Protein AF-A0A317JJZ4-F1 (afdb_monomer)

Radius of gyration: 32.54 Å; Cα contacts (8 Å, |Δi|>4): 30; chains: 1; bounding box: 82×81×71 Å

Sequence (190 aa):
MVKSTQKPLDQVVHRNIRALLEVRRREEAALGPQQRIARSIGRVVSRITFVYINCGIVLFWVVYNSGFYFEPFDPYPYHILSLLLAFGAILLTSFVLLAQDHLDKLSEKRADLDVQISLLTEQELTRLIQLTDLIAQRLQVSSDQVDQLEQMKGEIEPETLLHQIEDETLNFEDESTDTKKSDRLPPKAV

Secondary structure (DSSP, 8-state):
---SSHHHHHHHHHHHHHHHHHHHHHHHHHS-HHHHHHHHHHHHHTSHHHHHHHHHHHHHHHHHHTTSSSS-SS-TT-HHHHHHHHHHHHHHHHHHHHHHHHHHHHHHHHHHHHHHHHHHHHHHHHHHHHHHHHHHHHTT--GGGHHHHHHHHHS--HHHHHHHHHHHHHHHHHHHHHHHHHTTSPP---

Structure (mmCIF, N/CA/C/O backbone):
data_AF-A0A317JJZ4-F1
#
_entry.id   AF-A0A317JJZ4-F1
#
loop_
_atom_site.group_PDB
_atom_site.id
_atom_site.type_symbol
_atom_site.label_atom_id
_atom_site.label_alt_id
_atom_site.label_comp_id
_atom_site.label_asym_id
_atom_site.label_entity_id
_atom_site.label_seq_id
_atom_site.pdbx_PDB_ins_code
_atom_site.Cartn_x
_atom_site.Cartn_y
_atom_site.Cartn_z
_atom_site.occupancy
_atom_site.B_iso_or_equiv
_atom_site.auth_seq_id
_atom_site.auth_comp_id
_atom_site.auth_asym_id
_atom_site.auth_atom_id
_atom_site.pdbx_PDB_model_num
ATOM 1 N N . MET A 1 1 ? -50.103 -0.555 -2.645 1.00 44.78 1 MET A N 1
ATOM 2 C CA . MET A 1 1 ? -49.867 0.671 -1.847 1.00 44.78 1 MET A CA 1
ATOM 3 C C . MET A 1 1 ? -48.480 0.619 -1.168 1.00 44.78 1 MET A C 1
ATOM 5 O O . MET A 1 1 ? -48.381 0.804 0.031 1.00 44.78 1 MET A O 1
ATOM 9 N N . VAL A 1 2 ? -47.397 0.356 -1.928 1.00 48.91 2 VAL A N 1
ATOM 10 C CA . VAL A 1 2 ? -46.031 0.078 -1.408 1.00 48.91 2 VAL A CA 1
ATOM 11 C C . VAL A 1 2 ? -44.992 0.892 -2.199 1.00 48.91 2 VAL A C 1
ATOM 13 O O . VAL A 1 2 ? -44.244 0.350 -3.003 1.00 48.91 2 VAL A O 1
ATOM 16 N N . LYS A 1 3 ? -45.004 2.227 -2.084 1.00 52.09 3 LYS A N 1
ATOM 17 C CA . LYS A 1 3 ? -44.036 3.088 -2.808 1.00 52.09 3 LYS A CA 1
ATOM 18 C C . LYS A 1 3 ? -43.449 4.239 -1.977 1.00 52.09 3 LYS A C 1
ATOM 20 O O . LYS A 1 3 ? -42.645 5.006 -2.493 1.00 52.09 3 LYS A O 1
ATOM 25 N N . SER A 1 4 ? -43.816 4.364 -0.700 1.00 50.47 4 SER A N 1
ATOM 26 C CA . SER A 1 4 ? -43.425 5.492 0.163 1.00 50.47 4 SER A CA 1
ATOM 27 C C . SER A 1 4 ? -42.151 5.262 0.994 1.00 50.47 4 SER A C 1
ATOM 29 O O . SER A 1 4 ? -41.527 6.240 1.390 1.00 50.47 4 SER A O 1
ATOM 31 N N . THR A 1 5 ? -41.706 4.017 1.205 1.00 55.31 5 THR A N 1
ATOM 32 C CA . THR A 1 5 ? -40.566 3.700 2.101 1.00 55.31 5 THR A CA 1
ATOM 33 C C . THR A 1 5 ? -39.186 3.722 1.419 1.00 55.31 5 THR A C 1
ATOM 35 O O . THR A 1 5 ? -38.173 3.784 2.104 1.00 55.31 5 THR A O 1
ATOM 38 N N . GLN A 1 6 ? -39.100 3.735 0.081 1.00 54.53 6 GLN A N 1
ATOM 39 C CA . GLN A 1 6 ? -37.802 3.759 -0.627 1.00 54.53 6 GLN A CA 1
ATOM 40 C C . GLN A 1 6 ? -37.162 5.152 -0.737 1.00 54.53 6 GLN A C 1
ATOM 42 O O . GLN A 1 6 ? -35.941 5.268 -0.682 1.00 54.53 6 GLN A O 1
ATOM 47 N N . LYS A 1 7 ? -37.965 6.219 -0.842 1.00 52.88 7 LYS A N 1
ATOM 48 C CA . LYS A 1 7 ? -37.465 7.605 -0.909 1.00 52.88 7 LYS A CA 1
ATOM 49 C C . LYS A 1 7 ? -36.582 8.027 0.280 1.00 52.88 7 LYS A C 1
ATOM 51 O O . LYS A 1 7 ? -35.556 8.652 0.028 1.00 52.88 7 LYS A O 1
ATOM 56 N N . PRO A 1 8 ? -36.927 7.724 1.548 1.00 58.91 8 PRO A N 1
ATOM 57 C CA . PRO A 1 8 ? -36.101 8.153 2.675 1.00 58.91 8 PRO A CA 1
ATOM 58 C C . PRO A 1 8 ? -34.764 7.405 2.757 1.00 58.91 8 PRO A C 1
ATOM 60 O O . PRO A 1 8 ? -33.761 8.022 3.103 1.00 58.91 8 PRO A O 1
ATOM 63 N N . LEU A 1 9 ? -34.713 6.115 2.398 1.00 61.31 9 LEU A N 1
ATOM 64 C CA . LEU A 1 9 ? -33.469 5.338 2.447 1.00 61.31 9 LEU A CA 1
ATOM 65 C C . LEU A 1 9 ? -32.474 5.802 1.376 1.00 61.31 9 LEU A C 1
ATOM 67 O O . LEU A 1 9 ? -31.307 6.020 1.684 1.00 61.31 9 LEU A O 1
ATOM 71 N N . ASP A 1 10 ? -32.951 6.049 0.155 1.00 69.50 10 ASP A N 1
ATOM 72 C CA . ASP A 1 10 ? -32.134 6.586 -0.939 1.00 69.50 10 ASP A CA 1
ATOM 73 C C . ASP A 1 10 ? -31.572 7.979 -0.600 1.00 69.50 10 ASP A C 1
ATOM 75 O O . ASP A 1 10 ? -30.402 8.283 -0.825 1.00 69.50 10 ASP A O 1
ATOM 79 N N . GLN A 1 11 ? -32.374 8.811 0.070 1.00 70.12 11 GLN A N 1
ATOM 80 C CA . GLN A 1 11 ? -31.958 10.141 0.511 1.00 70.12 11 GLN A CA 1
ATOM 81 C C . GLN A 1 11 ? -30.923 10.097 1.651 1.00 70.12 11 GLN A C 1
ATOM 83 O O . GLN A 1 11 ? -29.996 10.912 1.667 1.00 70.12 11 GLN A O 1
ATOM 88 N N . VAL A 1 12 ? -31.039 9.145 2.585 1.00 69.75 12 VAL A N 1
ATOM 89 C CA . VAL A 1 12 ? -30.062 8.937 3.669 1.00 69.75 12 VAL A CA 1
ATOM 9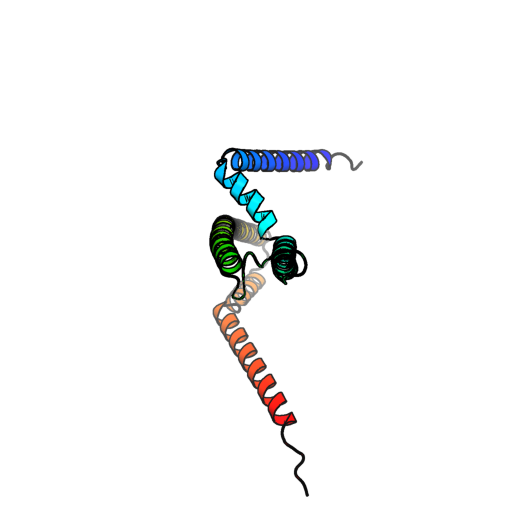0 C C . VAL A 1 12 ? -28.757 8.357 3.125 1.00 69.75 12 VAL A C 1
ATOM 92 O O . VAL A 1 12 ? -27.688 8.868 3.457 1.00 69.75 12 VAL A O 1
ATOM 95 N N . VAL A 1 13 ? -28.830 7.363 2.237 1.00 72.69 13 VAL A N 1
ATOM 96 C CA . VAL A 1 13 ? -27.661 6.779 1.565 1.00 72.69 13 VAL A CA 1
ATOM 97 C C . VAL A 1 13 ? -26.940 7.844 0.737 1.00 72.69 13 VAL A C 1
ATOM 99 O O . VAL A 1 13 ? -25.737 8.035 0.908 1.00 72.69 13 VAL A O 1
ATOM 102 N N . HIS A 1 14 ? -27.655 8.629 -0.073 1.00 73.19 14 HIS A N 1
ATOM 103 C CA . HIS A 1 14 ? -27.045 9.718 -0.836 1.00 73.19 14 HIS A CA 1
ATOM 104 C C . HIS A 1 14 ? -26.431 10.810 0.045 1.00 73.19 14 HIS A C 1
ATOM 106 O O . HIS A 1 14 ? -25.374 11.341 -0.302 1.00 73.19 14 HIS A O 1
ATOM 112 N N . ARG A 1 15 ? -27.048 11.150 1.182 1.00 75.88 15 ARG A N 1
ATOM 113 C CA . ARG A 1 15 ? -26.488 12.119 2.135 1.00 75.88 15 ARG A CA 1
ATOM 114 C C . ARG A 1 15 ? -25.213 11.592 2.793 1.00 75.88 15 ARG A C 1
ATOM 116 O O . ARG A 1 15 ? -24.235 12.330 2.859 1.00 75.88 15 ARG A O 1
ATOM 123 N N . ASN A 1 16 ? -25.201 10.327 3.208 1.00 77.19 16 ASN A N 1
ATOM 124 C CA . ASN A 1 16 ? -24.026 9.685 3.797 1.00 77.19 16 ASN A CA 1
ATOM 125 C C . ASN A 1 16 ? -22.885 9.579 2.781 1.00 77.19 16 ASN A C 1
ATOM 127 O O . ASN A 1 16 ? -21.754 9.932 3.098 1.00 77.19 16 ASN A O 1
ATOM 131 N N . ILE A 1 17 ? -23.182 9.192 1.535 1.00 78.44 17 ILE A N 1
ATOM 132 C CA . ILE A 1 17 ? -22.194 9.151 0.447 1.00 78.44 17 ILE A CA 1
ATOM 133 C C . ILE A 1 17 ? -21.615 10.547 0.184 1.00 78.44 17 ILE A C 1
ATOM 135 O O . ILE A 1 17 ? -20.401 10.684 0.049 1.00 78.44 17 ILE A O 1
ATOM 139 N N . ARG A 1 18 ? -22.446 11.599 0.143 1.00 74.38 18 ARG A N 1
ATOM 140 C CA . ARG A 1 18 ? -21.956 12.978 -0.037 1.00 74.38 18 ARG A CA 1
ATOM 141 C C . ARG A 1 18 ? -21.078 13.436 1.124 1.00 74.38 18 ARG A C 1
ATOM 143 O O . ARG A 1 18 ? -20.013 13.982 0.861 1.00 74.38 18 ARG A O 1
ATOM 150 N N . ALA A 1 19 ? -21.477 13.160 2.365 1.00 72.44 19 ALA A N 1
ATOM 151 C CA . ALA A 1 19 ? -20.673 13.475 3.543 1.00 72.44 19 ALA A CA 1
ATOM 152 C C . ALA A 1 19 ? -19.314 12.751 3.504 1.00 72.44 19 ALA A C 1
ATOM 154 O O . ALA A 1 19 ? -18.277 13.363 3.748 1.00 72.44 19 ALA A O 1
ATOM 155 N N . LEU A 1 20 ? -19.299 11.476 3.100 1.00 70.44 20 LEU A N 1
ATOM 156 C CA . LEU A 1 20 ? -18.073 10.690 2.955 1.00 70.44 20 LEU A CA 1
ATOM 157 C C . LEU A 1 20 ? -17.154 11.244 1.852 1.00 70.44 20 LEU A C 1
ATOM 159 O O . LEU A 1 20 ? -15.935 11.302 2.017 1.00 70.44 20 LEU A O 1
ATOM 163 N N . LEU A 1 21 ? -17.733 11.680 0.729 1.00 72.56 21 LEU A N 1
ATOM 164 C CA . LEU A 1 21 ? -17.001 12.316 -0.370 1.00 72.56 21 LEU A CA 1
ATOM 165 C C . LEU A 1 21 ? -16.434 13.685 0.028 1.00 72.56 21 LEU A C 1
ATOM 167 O O . LEU A 1 21 ? -15.333 14.030 -0.397 1.00 72.56 21 LEU A O 1
ATOM 171 N N . GLU A 1 22 ? -17.146 14.457 0.849 1.00 75.81 22 GLU A N 1
ATOM 172 C CA . GLU A 1 22 ? -16.673 15.741 1.378 1.00 75.81 22 GLU A CA 1
ATOM 173 C C . GLU A 1 22 ? -15.512 15.574 2.357 1.00 75.81 22 GLU A C 1
ATOM 175 O O . GLU A 1 22 ? -14.524 16.303 2.258 1.00 75.81 22 GLU A O 1
ATOM 180 N N . VAL A 1 23 ? -15.586 14.581 3.248 1.00 72.38 23 VAL A N 1
ATOM 181 C CA . VAL A 1 23 ? -14.484 14.231 4.155 1.00 72.38 23 VAL A CA 1
ATOM 182 C C . VAL A 1 23 ? -13.257 13.792 3.356 1.00 72.38 23 VAL A C 1
ATOM 184 O O . VAL A 1 23 ? -12.181 14.358 3.546 1.00 72.38 23 VAL A O 1
ATOM 187 N N . ARG A 1 24 ? -13.417 12.886 2.377 1.00 67.06 24 ARG A N 1
ATOM 188 C CA . ARG A 1 24 ? -12.306 12.472 1.501 1.00 67.06 24 ARG A CA 1
ATOM 189 C C . ARG A 1 24 ? -11.710 13.634 0.716 1.00 67.06 24 ARG A C 1
ATOM 191 O O . ARG A 1 24 ? -10.494 13.726 0.613 1.00 67.06 24 ARG A O 1
ATOM 198 N N . ARG A 1 25 ? -12.535 14.545 0.187 1.00 66.75 25 ARG A N 1
ATOM 199 C CA . ARG A 1 25 ? -12.041 15.739 -0.518 1.00 66.75 25 ARG A CA 1
ATOM 200 C C . ARG A 1 25 ? -11.259 16.674 0.395 1.00 66.75 25 ARG A C 1
ATOM 202 O O . ARG A 1 25 ? -10.288 17.264 -0.063 1.00 66.75 25 ARG A O 1
ATOM 209 N N . ARG A 1 26 ? -11.662 16.827 1.659 1.00 67.00 26 ARG A N 1
ATOM 210 C CA . ARG A 1 26 ? -10.912 17.628 2.639 1.00 67.00 26 ARG A CA 1
ATOM 211 C C . ARG A 1 26 ? -9.578 16.982 2.986 1.00 67.00 26 ARG A C 1
ATOM 213 O O . ARG A 1 26 ? -8.579 17.689 3.041 1.00 67.00 26 ARG A O 1
ATOM 220 N N . GLU A 1 27 ? -9.541 15.660 3.138 1.00 62.28 27 GLU A N 1
ATOM 221 C CA . GLU A 1 27 ? -8.283 14.928 3.312 1.00 62.28 27 GLU A CA 1
ATOM 222 C C . GLU A 1 27 ? -7.379 15.071 2.078 1.00 62.28 27 GLU A C 1
ATOM 224 O O . GLU A 1 27 ? -6.202 15.395 2.213 1.00 62.28 27 GLU A O 1
ATOM 229 N N . GLU A 1 28 ? -7.9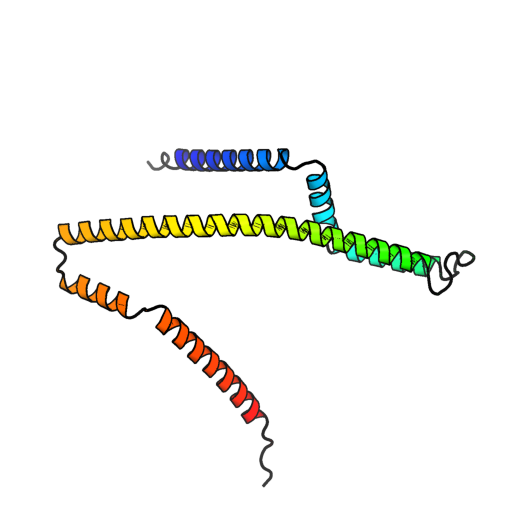29 14.921 0.868 1.00 59.44 28 GLU A N 1
ATOM 230 C CA . GLU A 1 28 ? -7.219 15.120 -0.406 1.00 59.44 28 GLU A CA 1
ATOM 231 C C . GLU A 1 28 ? -6.729 16.554 -0.626 1.00 59.44 28 GLU A C 1
ATOM 233 O O . GLU A 1 28 ? -5.672 16.743 -1.225 1.00 59.44 28 GLU A O 1
ATOM 238 N N . ALA A 1 29 ? -7.459 17.554 -0.131 1.00 60.12 29 ALA A N 1
ATOM 239 C CA . ALA A 1 29 ? -7.063 18.958 -0.189 1.00 60.12 29 ALA A CA 1
ATOM 240 C C . ALA A 1 29 ? -6.018 19.331 0.878 1.00 60.12 29 ALA A C 1
ATOM 242 O O . ALA A 1 29 ? -5.252 20.268 0.665 1.00 60.12 29 ALA A O 1
ATOM 243 N N . ALA A 1 30 ? -5.969 18.604 1.999 1.00 59.16 30 ALA A N 1
ATOM 244 C CA . ALA A 1 30 ? -4.970 18.779 3.054 1.00 59.16 30 ALA A CA 1
ATOM 245 C C . ALA A 1 30 ? -3.638 18.065 2.750 1.00 59.16 30 ALA A C 1
ATOM 247 O O . ALA A 1 30 ? -2.615 18.374 3.359 1.00 59.16 30 ALA A O 1
ATOM 248 N N . LEU A 1 31 ? -3.634 17.124 1.800 1.00 57.56 31 LEU A N 1
ATOM 249 C CA . LEU A 1 31 ? -2.428 16.457 1.313 1.00 57.56 31 LEU A CA 1
ATOM 250 C C . LEU A 1 31 ? -1.574 17.458 0.515 1.00 57.56 31 LEU A C 1
ATOM 252 O O . LEU A 1 31 ? -1.962 17.929 -0.557 1.00 57.56 31 LEU A O 1
ATOM 256 N N . GLY A 1 32 ? -0.387 17.773 1.038 1.00 67.44 32 GLY A N 1
ATOM 257 C CA . GLY A 1 32 ? 0.539 18.716 0.416 1.00 67.44 32 GLY A CA 1
ATOM 258 C C . GLY A 1 32 ? 0.940 18.306 -1.014 1.00 67.44 32 GLY A C 1
ATOM 259 O O . GLY A 1 32 ? 0.851 17.130 -1.387 1.00 67.44 32 GLY A O 1
ATOM 260 N N . PRO A 1 33 ? 1.435 19.247 -1.841 1.00 59.34 33 PRO A N 1
ATOM 261 C CA . PRO A 1 33 ? 1.810 18.980 -3.236 1.00 59.34 33 PRO A CA 1
ATOM 262 C C . PRO A 1 33 ? 2.813 17.821 -3.382 1.00 59.34 33 PRO A C 1
ATOM 264 O O . PRO A 1 33 ? 2.738 17.056 -4.343 1.00 59.34 33 PRO A O 1
ATOM 267 N N . GLN A 1 34 ? 3.676 17.619 -2.383 1.00 58.94 34 GLN A N 1
ATOM 268 C CA . GLN A 1 34 ? 4.623 16.502 -2.310 1.00 58.94 34 GLN A CA 1
ATOM 269 C C . GLN A 1 34 ? 3.927 15.130 -2.225 1.00 58.94 34 GLN A C 1
ATOM 271 O O . GLN A 1 34 ? 4.320 14.197 -2.923 1.00 58.94 34 GLN A O 1
ATOM 276 N N . GLN A 1 35 ? 2.837 15.003 -1.461 1.00 62.34 35 GLN A N 1
ATOM 277 C CA . GLN A 1 35 ? 2.079 13.750 -1.346 1.00 62.34 35 GLN A CA 1
ATOM 278 C C . GLN A 1 35 ? 1.273 13.424 -2.609 1.00 62.34 35 GLN A C 1
ATOM 280 O O . GLN A 1 35 ? 1.075 12.250 -2.929 1.00 62.34 35 GLN A O 1
ATOM 285 N N . ARG A 1 36 ? 0.850 14.434 -3.382 1.00 65.31 36 ARG A N 1
ATOM 286 C CA . ARG A 1 36 ? 0.180 14.220 -4.681 1.00 65.31 36 ARG A CA 1
ATOM 287 C C . ARG A 1 36 ? 1.139 13.667 -5.737 1.00 65.31 36 ARG A C 1
ATOM 289 O O . ARG A 1 36 ? 0.754 12.785 -6.511 1.00 65.31 36 ARG A O 1
ATOM 296 N N . ILE A 1 37 ? 2.380 14.154 -5.740 1.00 60.56 37 ILE A N 1
ATOM 297 C CA . ILE A 1 37 ? 3.453 13.642 -6.602 1.00 60.56 37 ILE A CA 1
ATOM 298 C C . ILE A 1 37 ? 3.818 12.219 -6.169 1.00 60.56 37 ILE A C 1
ATOM 300 O O . ILE A 1 37 ? 3.800 11.315 -7.004 1.00 60.56 37 ILE A O 1
ATOM 304 N N . ALA A 1 38 ? 4.011 11.987 -4.866 1.00 62.44 38 ALA A N 1
ATOM 305 C CA . ALA A 1 38 ? 4.297 10.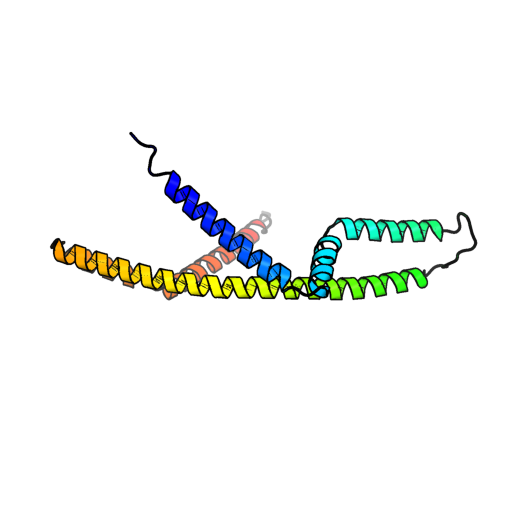661 -4.325 1.00 62.44 38 ALA A CA 1
ATOM 306 C C . ALA A 1 38 ? 3.202 9.636 -4.674 1.00 62.44 38 ALA A C 1
ATOM 308 O O . ALA A 1 38 ? 3.507 8.569 -5.190 1.00 62.44 38 ALA A O 1
ATOM 309 N N . ARG A 1 39 ? 1.910 9.962 -4.522 1.00 64.31 39 ARG A N 1
ATOM 310 C CA . ARG A 1 39 ? 0.809 9.054 -4.911 1.00 64.31 39 ARG A CA 1
ATOM 311 C C . ARG A 1 39 ? 0.724 8.789 -6.418 1.00 64.31 39 ARG A C 1
ATOM 313 O O . ARG A 1 39 ? 0.251 7.729 -6.836 1.00 64.31 39 ARG A O 1
ATOM 320 N N . SER A 1 40 ? 1.122 9.747 -7.253 1.00 63.41 40 SER A N 1
ATOM 321 C CA . SER A 1 40 ? 1.077 9.583 -8.712 1.00 63.41 40 SER A CA 1
ATOM 322 C C . SER A 1 40 ? 2.231 8.727 -9.212 1.00 63.41 40 SER A C 1
ATOM 324 O O . SER A 1 40 ? 1.992 7.777 -9.952 1.00 63.41 40 SER A O 1
ATOM 326 N N . ILE A 1 41 ? 3.446 8.988 -8.728 1.00 63.72 41 ILE A N 1
ATOM 327 C CA . ILE A 1 41 ? 4.618 8.147 -8.992 1.00 63.72 41 ILE A CA 1
ATOM 328 C C . ILE A 1 41 ? 4.402 6.748 -8.384 1.00 63.72 41 ILE A C 1
ATOM 330 O O . ILE A 1 41 ? 4.717 5.753 -9.025 1.00 63.72 41 ILE A O 1
ATOM 334 N N . GLY A 1 42 ? 3.697 6.674 -7.247 1.00 65.44 42 GLY A N 1
ATOM 335 C CA . GLY A 1 42 ? 3.234 5.471 -6.529 1.00 65.44 42 GLY A CA 1
ATOM 336 C C . GLY A 1 42 ? 2.668 4.415 -7.434 1.00 65.44 42 GLY A C 1
ATOM 337 O O . GLY A 1 42 ? 3.144 3.286 -7.542 1.00 65.44 42 GLY A O 1
ATOM 338 N N . ARG A 1 43 ? 1.627 4.852 -8.127 1.00 66.50 43 ARG A N 1
ATOM 339 C CA . ARG A 1 43 ? 0.836 4.012 -9.012 1.00 66.50 43 ARG A CA 1
ATOM 340 C C . ARG A 1 43 ? 1.573 3.659 -10.298 1.00 66.50 43 ARG A C 1
ATOM 342 O O . ARG A 1 43 ? 1.243 2.647 -10.905 1.00 66.50 43 ARG A O 1
ATOM 349 N N . VAL A 1 44 ? 2.533 4.481 -10.726 1.00 61.44 44 VAL A N 1
ATOM 350 C CA . VAL A 1 44 ? 3.331 4.231 -11.935 1.00 61.44 44 VAL A CA 1
ATOM 351 C C . VAL A 1 44 ? 4.437 3.218 -11.647 1.00 61.44 44 VAL A C 1
ATOM 353 O O . VAL A 1 44 ? 4.598 2.270 -12.408 1.00 61.44 44 VAL A O 1
ATOM 356 N N . VAL A 1 45 ? 5.140 3.377 -10.525 1.00 67.62 45 VAL A N 1
ATOM 357 C CA . VAL A 1 45 ? 6.233 2.499 -10.088 1.00 67.62 45 VAL A CA 1
ATOM 358 C C . VAL A 1 45 ? 5.731 1.110 -9.700 1.00 67.62 45 VAL A C 1
ATOM 360 O O . VAL A 1 45 ? 6.331 0.112 -10.081 1.00 67.62 45 VAL A O 1
ATOM 363 N N . SER A 1 46 ? 4.597 1.025 -9.000 1.00 64.69 46 SER A N 1
ATOM 364 C CA . SER A 1 46 ? 4.001 -0.259 -8.608 1.00 64.69 46 SER A CA 1
ATOM 365 C C . SER A 1 46 ? 3.402 -1.038 -9.785 1.00 64.69 46 SER A C 1
ATOM 367 O O . SER A 1 46 ? 2.920 -2.158 -9.601 1.00 64.69 46 SER A O 1
ATOM 369 N N . ARG A 1 47 ? 3.371 -0.467 -10.995 1.00 79.19 47 ARG A N 1
ATOM 370 C CA . ARG A 1 47 ? 2.793 -1.139 -12.155 1.00 79.19 47 ARG A CA 1
ATOM 371 C C . ARG A 1 47 ? 3.846 -2.014 -12.815 1.00 79.19 47 ARG A C 1
ATOM 373 O O . ARG A 1 47 ? 4.940 -1.545 -13.112 1.00 79.19 47 ARG A O 1
ATOM 380 N N . ILE A 1 48 ? 3.471 -3.245 -13.169 1.00 76.75 48 ILE A N 1
ATOM 381 C CA . ILE A 1 48 ? 4.338 -4.185 -13.905 1.00 76.75 48 ILE A CA 1
ATOM 382 C C . ILE A 1 48 ? 4.934 -3.564 -15.185 1.00 76.75 48 ILE A C 1
ATOM 384 O O . ILE A 1 48 ? 6.026 -3.917 -15.617 1.00 76.75 48 ILE A O 1
ATOM 388 N N . THR A 1 49 ? 4.255 -2.559 -15.751 1.00 78.88 49 THR A N 1
ATOM 389 C CA . THR A 1 49 ? 4.725 -1.750 -16.882 1.00 78.88 49 THR A CA 1
ATOM 390 C C . THR A 1 49 ? 6.098 -1.105 -16.646 1.00 78.88 49 THR A C 1
ATOM 392 O O . THR A 1 49 ? 6.877 -1.013 -17.590 1.00 78.88 49 THR A O 1
ATOM 395 N N . PHE A 1 50 ? 6.424 -0.679 -15.421 1.00 82.88 50 PHE A N 1
ATOM 396 C CA . PHE A 1 50 ? 7.715 -0.055 -15.113 1.00 82.88 50 PHE A CA 1
ATOM 397 C C . PHE A 1 50 ? 8.887 -1.020 -15.344 1.00 82.88 50 PHE A C 1
ATOM 399 O O . PHE A 1 50 ? 9.904 -0.630 -15.917 1.00 82.88 50 PHE A O 1
ATOM 406 N N . VAL A 1 51 ? 8.722 -2.293 -14.972 1.00 84.44 51 VAL A N 1
ATOM 407 C CA . VAL A 1 51 ? 9.741 -3.336 -15.172 1.00 84.44 51 VAL A CA 1
ATOM 408 C C . VAL A 1 51 ? 9.999 -3.554 -16.663 1.00 84.44 51 VAL A C 1
ATOM 410 O O . VAL A 1 51 ? 11.148 -3.528 -17.094 1.00 84.44 51 VAL A O 1
ATOM 413 N N . TYR A 1 52 ? 8.939 -3.668 -17.471 1.00 88.06 52 TYR A N 1
ATOM 414 C CA . TYR A 1 52 ? 9.072 -3.841 -18.922 1.00 88.06 52 TYR A CA 1
ATOM 415 C C . TYR A 1 52 ? 9.793 -2.672 -19.602 1.00 88.06 52 TYR A C 1
ATOM 417 O O . TYR A 1 52 ? 10.625 -2.898 -20.479 1.00 88.06 52 TYR A O 1
ATOM 425 N N . ILE A 1 53 ? 9.518 -1.431 -19.183 1.00 88.56 53 ILE A N 1
ATOM 426 C CA . ILE A 1 53 ? 10.209 -0.246 -19.711 1.00 88.56 53 ILE A CA 1
ATOM 427 C C . ILE A 1 53 ? 11.703 -0.294 -19.367 1.00 88.56 53 ILE A C 1
ATOM 429 O O . ILE A 1 53 ? 12.528 -0.071 -20.248 1.00 88.56 53 ILE A O 1
ATOM 433 N N . ASN A 1 54 ? 12.064 -0.634 -18.124 1.00 87.69 54 ASN A N 1
ATOM 434 C CA . ASN A 1 54 ? 13.471 -0.756 -17.722 1.00 87.69 54 ASN A CA 1
ATOM 435 C C . ASN A 1 54 ? 14.194 -1.858 -18.502 1.00 87.69 54 ASN A C 1
ATOM 437 O O . ASN A 1 54 ? 15.287 -1.621 -19.011 1.00 87.69 54 ASN A O 1
ATOM 441 N N . CYS A 1 55 ? 13.571 -3.028 -18.670 1.00 89.75 55 CYS A N 1
ATOM 442 C CA . CYS A 1 55 ? 14.117 -4.086 -19.520 1.00 89.75 55 CYS A CA 1
ATOM 443 C C . CYS A 1 55 ? 14.327 -3.605 -20.962 1.00 89.75 55 CYS A C 1
ATOM 445 O O . CYS A 1 55 ? 15.370 -3.882 -21.546 1.00 89.75 55 CYS A O 1
ATOM 447 N N . GLY A 1 56 ? 13.374 -2.851 -21.519 1.00 92.44 56 GLY A N 1
ATOM 448 C CA . GLY A 1 56 ? 13.495 -2.257 -22.849 1.00 92.44 56 GLY A CA 1
ATOM 449 C C . GLY A 1 56 ? 14.653 -1.263 -22.958 1.00 92.44 56 GLY A C 1
ATOM 450 O O . GLY A 1 56 ? 15.397 -1.315 -23.930 1.00 92.44 56 GLY A O 1
ATOM 451 N N . ILE A 1 57 ? 14.848 -0.407 -21.950 1.00 89.56 57 ILE A N 1
ATOM 452 C CA . ILE A 1 57 ? 15.965 0.550 -21.893 1.00 89.56 57 ILE A CA 1
ATOM 453 C C . ILE A 1 57 ? 17.306 -0.185 -21.842 1.00 89.56 57 ILE A C 1
ATOM 455 O O . ILE A 1 57 ? 18.204 0.145 -22.612 1.00 89.56 57 ILE A O 1
ATOM 459 N N . VAL A 1 58 ? 17.438 -1.194 -20.976 1.00 89.19 58 VAL A N 1
ATOM 460 C CA . VAL A 1 58 ? 18.666 -1.998 -20.866 1.00 89.19 58 VAL A CA 1
ATOM 461 C C . VAL A 1 58 ? 18.955 -2.713 -22.185 1.00 89.19 58 VAL A C 1
ATOM 463 O O . VAL A 1 58 ? 20.071 -2.636 -22.692 1.00 89.19 58 VAL A O 1
ATOM 466 N N . LEU A 1 59 ? 17.949 -3.355 -22.783 1.00 89.94 59 LEU A N 1
ATOM 467 C CA . LEU A 1 59 ? 18.099 -4.056 -24.058 1.00 89.94 59 LEU A CA 1
ATOM 468 C C . LEU A 1 59 ? 18.486 -3.092 -25.187 1.00 89.94 59 LEU A C 1
ATOM 470 O O . LEU A 1 59 ? 19.407 -3.376 -25.950 1.00 89.94 59 LEU A O 1
ATOM 474 N N . PHE A 1 60 ? 17.824 -1.936 -25.264 1.00 88.94 60 PHE A N 1
ATOM 475 C CA . PHE A 1 60 ? 18.143 -0.883 -26.224 1.00 88.94 60 PHE A CA 1
ATOM 476 C C . PHE A 1 60 ? 19.581 -0.383 -26.051 1.00 88.94 60 PHE A C 1
ATOM 478 O O . PHE A 1 60 ? 20.298 -0.246 -27.039 1.00 88.94 60 PHE A O 1
ATOM 485 N N . TRP A 1 61 ? 20.031 -0.173 -24.811 1.00 87.38 61 TRP A N 1
ATOM 486 C CA . TRP A 1 61 ? 21.388 0.286 -24.515 1.00 87.38 61 TRP A CA 1
ATOM 487 C C . TRP A 1 61 ? 22.454 -0.723 -24.940 1.00 87.38 61 TRP A C 1
ATOM 489 O O . TRP A 1 61 ? 23.461 -0.337 -25.533 1.00 87.38 61 TRP A O 1
ATOM 499 N N . VAL A 1 62 ? 22.220 -2.011 -24.669 1.00 84.62 62 VAL A N 1
ATOM 500 C CA . VAL A 1 62 ? 23.125 -3.098 -25.066 1.00 84.62 62 VAL A CA 1
ATOM 501 C C . VAL A 1 62 ? 23.199 -3.205 -26.588 1.00 84.62 62 VAL A C 1
ATOM 503 O O . VAL A 1 62 ? 24.297 -3.260 -27.130 1.00 84.62 62 VAL A O 1
ATOM 506 N N . VAL A 1 63 ? 22.061 -3.171 -27.293 1.00 84.94 63 VAL A N 1
ATOM 507 C CA . VAL A 1 63 ? 22.025 -3.217 -28.767 1.00 84.94 63 VAL A CA 1
ATOM 508 C C . VAL A 1 63 ? 22.724 -1.998 -29.375 1.00 84.94 63 VAL A C 1
ATOM 510 O O . VAL A 1 63 ? 23.516 -2.150 -30.304 1.00 84.94 63 VAL A O 1
ATOM 513 N N . TYR A 1 64 ? 22.486 -0.804 -28.827 1.00 82.69 64 TYR A N 1
ATOM 514 C CA . TYR A 1 64 ? 23.121 0.432 -29.285 1.00 82.69 64 TYR A CA 1
ATOM 515 C C . TYR A 1 64 ? 24.646 0.414 -29.078 1.00 82.69 64 TYR A C 1
ATOM 517 O O . TYR A 1 64 ? 25.392 0.769 -29.988 1.00 82.69 64 TYR A O 1
ATOM 525 N N . ASN A 1 65 ? 25.123 -0.064 -27.921 1.00 80.31 65 ASN A N 1
ATOM 526 C CA . ASN A 1 65 ? 26.556 -0.176 -27.614 1.00 80.31 65 ASN A CA 1
ATOM 527 C C . ASN A 1 65 ? 27.217 -1.469 -28.125 1.00 80.31 65 ASN A C 1
ATOM 529 O O . ASN A 1 65 ? 28.419 -1.644 -27.939 1.00 80.31 65 ASN A O 1
ATOM 533 N N . SER A 1 66 ? 26.493 -2.358 -28.816 1.00 74.06 66 SER A N 1
ATOM 534 C CA . SER A 1 66 ? 27.058 -3.575 -29.428 1.00 74.06 66 SER A CA 1
ATOM 535 C C . SER A 1 66 ? 27.927 -3.291 -30.670 1.00 74.06 66 SER A C 1
ATOM 537 O O . SER A 1 66 ? 28.330 -4.223 -31.364 1.00 74.06 66 SER A O 1
ATOM 539 N N . GLY A 1 67 ? 28.219 -2.019 -30.969 1.00 68.00 67 GLY A N 1
ATOM 540 C CA . GLY A 1 67 ? 29.150 -1.607 -32.025 1.00 68.00 67 GLY A CA 1
ATOM 541 C C . GLY A 1 67 ? 28.590 -1.693 -33.447 1.00 68.00 67 GLY A C 1
ATOM 542 O O . GLY A 1 67 ? 29.359 -1.692 -34.400 1.00 68.00 67 GLY A O 1
ATOM 543 N N . PHE A 1 68 ? 27.264 -1.772 -33.616 1.00 59.44 68 PHE A N 1
ATOM 544 C CA . PHE A 1 68 ? 26.652 -1.944 -34.941 1.00 59.44 68 PHE A CA 1
ATOM 545 C C . PHE A 1 68 ? 26.681 -0.662 -35.803 1.00 59.44 68 PHE A C 1
ATOM 547 O O . PHE A 1 68 ? 26.646 -0.757 -37.026 1.00 59.44 68 PHE A O 1
ATOM 554 N N . TYR A 1 69 ? 26.761 0.531 -35.191 1.00 61.38 69 TYR A N 1
ATOM 555 C CA . TYR A 1 69 ? 26.681 1.816 -35.912 1.00 61.38 69 TYR A CA 1
ATOM 556 C C . TYR A 1 69 ? 27.752 2.865 -35.542 1.00 61.38 69 TYR A C 1
ATOM 558 O O . TYR A 1 69 ? 28.039 3.721 -36.375 1.00 61.38 69 TYR A O 1
ATOM 566 N N . PHE A 1 70 ? 28.357 2.822 -34.346 1.00 64.69 70 PHE A N 1
ATOM 567 C CA . PHE A 1 70 ? 29.337 3.817 -33.869 1.00 64.69 70 PHE A CA 1
ATOM 568 C C . PHE A 1 70 ? 30.399 3.189 -32.955 1.00 64.69 70 PHE A C 1
ATOM 570 O O . PHE A 1 70 ? 30.214 2.078 -32.455 1.00 64.69 70 PHE A O 1
ATOM 577 N N . GLU A 1 71 ? 31.497 3.920 -32.727 1.00 67.69 71 GLU A N 1
ATOM 578 C CA . GLU A 1 71 ? 32.516 3.567 -31.734 1.00 67.69 71 GLU A CA 1
ATOM 579 C C . GLU A 1 71 ? 31.857 3.410 -30.347 1.00 67.69 71 GLU A C 1
ATOM 581 O O . GLU A 1 71 ? 31.000 4.233 -30.000 1.00 67.69 71 GLU A O 1
ATOM 586 N N . PRO A 1 72 ? 32.167 2.348 -29.575 1.00 65.69 72 PRO A N 1
ATOM 587 C CA . PRO A 1 72 ? 31.423 2.036 -28.359 1.00 65.69 72 PRO A CA 1
ATOM 588 C C . PRO A 1 72 ? 31.553 3.169 -27.337 1.00 65.69 72 PRO A C 1
ATOM 590 O O . PRO A 1 72 ? 32.628 3.390 -26.783 1.00 65.69 72 PRO A O 1
ATOM 593 N N . PHE A 1 73 ? 30.452 3.882 -27.083 1.00 70.44 73 PHE A N 1
ATOM 594 C CA . PHE A 1 73 ? 30.414 4.960 -26.092 1.00 70.44 73 PHE A CA 1
ATOM 595 C C . PHE A 1 73 ? 30.586 4.413 -24.668 1.00 70.44 73 PHE A C 1
ATOM 597 O O . PHE A 1 73 ? 31.205 5.057 -23.826 1.00 70.44 73 PHE A O 1
ATOM 604 N N . ASP A 1 74 ? 30.066 3.207 -24.418 1.00 75.75 74 ASP A N 1
ATOM 605 C CA . ASP A 1 74 ? 30.202 2.478 -23.156 1.00 75.75 74 ASP A CA 1
ATOM 606 C C . ASP A 1 74 ? 30.728 1.056 -23.440 1.00 75.75 74 ASP A C 1
ATOM 608 O O . ASP A 1 74 ? 29.936 0.132 -23.653 1.00 75.75 74 ASP A O 1
ATOM 612 N N . PRO A 1 75 ? 32.061 0.864 -23.526 1.00 74.44 75 PRO A N 1
ATOM 613 C CA . PRO A 1 75 ? 32.663 -0.452 -23.703 1.00 74.44 75 PRO A CA 1
ATOM 614 C C . PRO A 1 75 ? 32.289 -1.392 -22.554 1.00 74.44 75 PRO A C 1
ATOM 616 O O . PRO A 1 75 ? 32.093 -0.966 -21.414 1.00 74.44 75 PRO A O 1
ATOM 619 N N . TYR A 1 76 ? 32.250 -2.695 -22.834 1.00 70.25 76 TYR A N 1
ATOM 620 C CA . TYR A 1 76 ? 32.122 -3.714 -21.791 1.00 70.25 76 TYR A CA 1
ATOM 621 C C . TYR A 1 76 ? 33.212 -3.473 -20.729 1.00 70.25 76 TYR A C 1
ATOM 623 O O . TYR A 1 76 ? 34.390 -3.471 -21.098 1.00 70.25 76 TYR A O 1
ATOM 631 N N . PRO A 1 77 ? 32.877 -3.194 -19.451 1.00 76.38 77 PRO A N 1
ATOM 632 C CA . PRO A 1 77 ? 31.740 -3.697 -18.661 1.00 76.38 77 PRO A CA 1
ATOM 633 C C . PRO A 1 77 ? 30.521 -2.755 -18.445 1.00 76.38 77 PRO A C 1
ATOM 635 O O . PRO A 1 77 ? 29.816 -2.912 -17.451 1.00 76.38 77 PRO A O 1
ATOM 638 N N . TYR A 1 78 ? 30.239 -1.796 -19.333 1.00 83.62 78 TYR A N 1
ATOM 639 C CA . TYR A 1 78 ? 29.087 -0.871 -19.255 1.00 83.62 78 TYR A CA 1
ATOM 640 C C . TYR A 1 78 ? 28.989 -0.062 -17.945 1.00 83.62 78 TYR A C 1
ATOM 642 O O . TYR A 1 78 ? 28.059 -0.216 -17.139 1.00 83.62 78 TYR A O 1
ATOM 650 N N . HIS A 1 79 ? 29.975 0.799 -17.690 1.00 85.12 79 HIS A N 1
ATOM 651 C CA . HIS A 1 79 ? 30.072 1.531 -16.422 1.00 85.12 79 HIS A CA 1
ATOM 652 C C . HIS A 1 79 ? 28.947 2.563 -16.260 1.00 85.12 79 HIS A C 1
ATOM 654 O O . HIS A 1 79 ? 28.392 2.719 -15.169 1.00 85.12 79 HIS A O 1
ATOM 660 N N . ILE A 1 80 ? 28.575 3.242 -17.350 1.00 86.44 80 ILE A N 1
ATOM 661 C CA . ILE A 1 80 ? 27.553 4.296 -17.334 1.00 86.44 80 ILE A CA 1
ATOM 662 C C . ILE A 1 80 ? 26.169 3.684 -17.103 1.00 86.44 80 ILE A C 1
ATOM 664 O O . ILE A 1 80 ? 25.409 4.177 -16.265 1.00 86.44 80 ILE A O 1
ATOM 668 N N . LEU A 1 81 ? 25.862 2.577 -17.789 1.00 88.50 81 LEU A N 1
ATOM 669 C CA . LEU A 1 81 ? 24.615 1.838 -17.578 1.00 88.50 81 LEU A CA 1
ATOM 670 C C . LEU A 1 81 ? 24.483 1.366 -16.126 1.00 88.50 81 LEU A C 1
ATOM 672 O O . LEU A 1 81 ? 23.431 1.541 -15.513 1.00 88.50 81 LEU A O 1
ATOM 676 N N . SER A 1 82 ? 25.557 0.797 -15.575 1.00 90.06 82 SER A N 1
ATOM 677 C CA . SER A 1 82 ? 25.582 0.279 -14.205 1.00 90.06 82 SER A CA 1
ATOM 678 C C . SER A 1 82 ? 25.326 1.383 -13.177 1.00 90.06 82 SER A C 1
ATOM 680 O O . SER A 1 82 ? 24.528 1.199 -12.258 1.00 90.06 82 SER A O 1
ATOM 682 N N . LEU A 1 83 ? 25.940 2.556 -13.360 1.00 91.06 83 LEU A N 1
ATOM 683 C CA . LEU A 1 83 ? 25.720 3.720 -12.501 1.00 91.06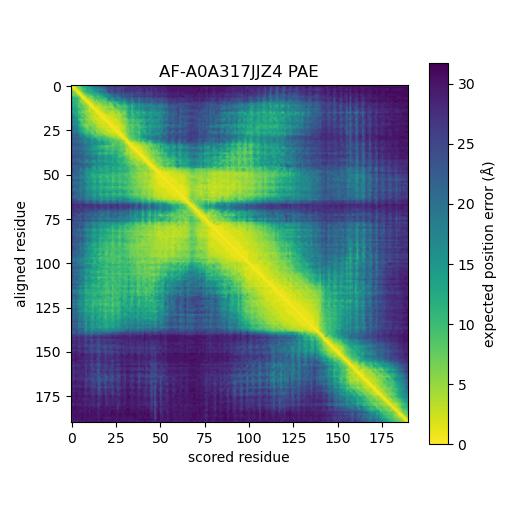 83 LEU A CA 1
ATOM 684 C C . LEU A 1 83 ? 24.265 4.207 -12.566 1.00 91.06 83 LEU A C 1
ATOM 686 O O . LEU A 1 83 ? 23.647 4.457 -11.528 1.00 91.06 83 LEU A O 1
ATOM 690 N N . LEU A 1 84 ? 23.707 4.314 -13.776 1.00 88.88 84 LEU A N 1
ATOM 691 C CA . LEU A 1 84 ? 22.334 4.772 -13.983 1.00 88.88 84 LEU A CA 1
ATOM 692 C C . LEU A 1 84 ? 21.318 3.793 -13.379 1.00 88.88 84 LEU A C 1
ATOM 694 O O . LEU A 1 84 ? 20.363 4.218 -12.725 1.00 88.88 84 LEU A O 1
ATOM 698 N N . LEU A 1 85 ? 21.547 2.489 -13.550 1.00 91.06 85 LEU A N 1
ATOM 699 C CA . LEU A 1 85 ? 20.700 1.440 -12.992 1.00 91.06 85 LEU A CA 1
ATOM 700 C C . LEU A 1 85 ? 20.758 1.425 -11.457 1.00 91.06 85 LEU A C 1
ATOM 702 O O . LEU A 1 85 ? 19.713 1.342 -10.814 1.00 91.06 85 LEU A O 1
ATOM 706 N N . ALA A 1 86 ? 21.949 1.568 -10.865 1.00 93.19 86 ALA A N 1
ATOM 707 C CA . ALA A 1 86 ? 22.123 1.632 -9.414 1.00 93.19 86 ALA A CA 1
ATOM 708 C C . ALA A 1 86 ? 21.419 2.854 -8.805 1.00 93.19 86 ALA A C 1
ATOM 710 O O . ALA A 1 86 ? 20.679 2.730 -7.827 1.00 93.19 86 ALA A O 1
ATOM 711 N N . PHE A 1 87 ? 21.584 4.029 -9.415 1.00 93.62 87 PHE A N 1
ATOM 712 C CA . PHE A 1 87 ? 20.880 5.236 -8.988 1.00 93.62 87 PHE A CA 1
ATOM 713 C C . PHE A 1 87 ? 19.357 5.077 -9.108 1.00 93.62 87 PHE A C 1
ATOM 715 O O . PHE A 1 87 ? 18.619 5.390 -8.170 1.00 93.62 87 PHE A O 1
ATOM 722 N N . GLY A 1 88 ? 18.886 4.510 -10.223 1.00 89.81 88 GLY A N 1
ATOM 723 C CA . GLY A 1 88 ? 17.476 4.185 -10.428 1.00 89.81 88 GLY A CA 1
ATOM 724 C C . GLY A 1 88 ? 16.924 3.238 -9.359 1.00 89.81 88 GLY A C 1
ATOM 725 O O . GLY A 1 88 ? 15.831 3.470 -8.848 1.00 89.81 88 GLY A O 1
ATOM 726 N N . ALA A 1 89 ? 17.690 2.220 -8.958 1.00 89.81 89 ALA A N 1
ATOM 727 C CA . ALA A 1 89 ? 17.297 1.262 -7.927 1.00 89.81 89 ALA A CA 1
ATOM 728 C C . ALA A 1 89 ? 17.181 1.894 -6.527 1.00 89.81 89 ALA A C 1
ATOM 730 O O . ALA A 1 89 ? 16.236 1.591 -5.794 1.00 89.81 89 ALA A O 1
ATOM 731 N N . ILE A 1 90 ? 18.089 2.804 -6.157 1.00 92.56 90 ILE A N 1
ATOM 732 C CA . ILE A 1 90 ? 18.025 3.527 -4.872 1.00 92.56 90 ILE A CA 1
ATOM 733 C C . ILE A 1 90 ? 16.769 4.401 -4.817 1.00 92.56 90 ILE A C 1
ATOM 735 O O . ILE A 1 90 ? 16.037 4.388 -3.821 1.00 92.56 90 ILE A O 1
ATOM 739 N N . LEU A 1 91 ? 16.492 5.130 -5.903 1.00 87.62 91 LEU A N 1
ATOM 740 C CA . LEU A 1 91 ? 15.286 5.945 -6.015 1.00 87.62 91 LEU A CA 1
ATOM 741 C C . LEU A 1 91 ? 14.026 5.082 -5.960 1.00 87.62 91 LEU A C 1
ATOM 743 O O . LEU A 1 91 ? 13.100 5.417 -5.227 1.00 87.62 91 LEU A O 1
ATOM 747 N N . LEU A 1 92 ? 14.010 3.956 -6.678 1.00 85.69 92 LEU A N 1
ATOM 748 C CA . LEU A 1 92 ? 12.910 2.994 -6.669 1.00 85.69 92 LEU A CA 1
ATOM 749 C C . LEU A 1 92 ? 12.624 2.489 -5.256 1.00 85.69 92 LEU A C 1
ATOM 751 O O . LEU A 1 92 ? 11.481 2.507 -4.816 1.00 85.69 92 LEU A O 1
ATOM 755 N N . THR A 1 93 ? 13.670 2.083 -4.542 1.00 88.50 93 THR A N 1
ATOM 756 C CA . THR A 1 93 ? 13.572 1.554 -3.179 1.00 88.50 93 THR A CA 1
ATOM 757 C C . THR A 1 93 ? 13.020 2.614 -2.236 1.00 88.50 93 THR A C 1
ATOM 759 O O . THR A 1 93 ? 12.009 2.387 -1.582 1.00 88.50 93 THR A O 1
ATOM 762 N N . SER A 1 94 ? 13.607 3.812 -2.237 1.00 87.19 94 SER A N 1
ATOM 763 C CA . SER A 1 94 ? 13.131 4.944 -1.428 1.00 87.19 94 SER A CA 1
ATOM 764 C C . SER A 1 94 ? 11.667 5.273 -1.718 1.00 87.19 94 SER A C 1
ATOM 766 O O . SER A 1 94 ? 10.876 5.551 -0.818 1.00 87.19 94 SER A O 1
ATOM 768 N N . PHE A 1 95 ? 11.298 5.214 -2.994 1.00 82.56 95 PHE A N 1
ATOM 769 C CA . PHE A 1 95 ? 9.953 5.485 -3.452 1.00 82.56 95 PHE A CA 1
ATOM 770 C C . PHE A 1 95 ? 8.953 4.401 -2.997 1.00 82.56 95 PHE A C 1
ATOM 772 O O . PHE A 1 95 ? 7.860 4.728 -2.531 1.00 82.56 95 PHE A O 1
ATOM 779 N N . VAL A 1 96 ? 9.336 3.123 -3.076 1.00 82.56 96 VAL A N 1
ATOM 780 C CA . VAL A 1 96 ? 8.558 1.993 -2.547 1.00 82.56 96 VAL A CA 1
ATOM 781 C C . VAL A 1 96 ? 8.382 2.121 -1.035 1.00 82.56 96 VAL A C 1
ATOM 783 O O . VAL A 1 96 ? 7.254 2.001 -0.568 1.00 82.56 96 VAL A O 1
ATOM 786 N N . LEU A 1 97 ? 9.441 2.453 -0.288 1.00 83.56 97 LEU A N 1
ATOM 787 C CA . LEU A 1 97 ? 9.369 2.678 1.161 1.00 83.56 97 LEU A CA 1
ATOM 788 C C . LEU A 1 97 ? 8.390 3.806 1.511 1.00 83.56 97 LEU A C 1
ATOM 790 O O . LEU A 1 97 ? 7.566 3.663 2.409 1.00 83.56 97 LEU A O 1
ATOM 794 N N . LEU A 1 98 ? 8.427 4.916 0.769 1.00 78.12 98 LEU A N 1
ATOM 795 C CA . LEU A 1 98 ? 7.491 6.022 0.979 1.00 78.12 98 LEU A CA 1
ATOM 796 C C . LEU A 1 98 ? 6.039 5.624 0.663 1.00 78.12 98 LEU A C 1
ATOM 798 O O . LEU A 1 98 ? 5.104 6.092 1.314 1.00 78.12 98 LEU A O 1
ATOM 802 N N . ALA A 1 99 ? 5.833 4.774 -0.345 1.00 73.94 99 ALA A N 1
ATOM 803 C CA . ALA A 1 99 ? 4.512 4.246 -0.666 1.00 73.94 99 ALA A CA 1
ATOM 804 C C . ALA A 1 99 ? 4.006 3.269 0.411 1.00 73.94 99 ALA A C 1
ATOM 806 O O . ALA A 1 99 ? 2.817 3.303 0.731 1.00 73.94 99 ALA A O 1
ATOM 807 N N . GLN A 1 100 ? 4.896 2.453 0.983 1.00 78.56 100 GLN A N 1
ATOM 808 C CA . GLN A 1 100 ? 4.606 1.546 2.097 1.00 78.56 100 GLN A CA 1
ATOM 809 C C . GLN A 1 100 ? 4.198 2.319 3.356 1.00 78.56 100 GLN A C 1
ATOM 811 O O . GLN A 1 100 ? 3.096 2.095 3.843 1.00 78.56 100 GLN A O 1
ATOM 816 N N . ASP A 1 101 ? 4.971 3.328 3.781 1.00 74.81 101 ASP A N 1
ATOM 817 C CA . ASP A 1 101 ? 4.650 4.173 4.952 1.00 74.81 101 ASP A CA 1
ATOM 818 C C . ASP A 1 101 ? 3.236 4.781 4.875 1.00 74.81 101 ASP A C 1
ATOM 820 O O . ASP A 1 101 ? 2.518 4.899 5.870 1.00 74.81 101 ASP A O 1
ATOM 824 N N . HIS A 1 102 ? 2.784 5.143 3.671 1.00 75.31 102 HIS A N 1
ATOM 825 C CA . HIS A 1 102 ? 1.430 5.651 3.490 1.00 75.31 102 HIS A CA 1
ATOM 826 C C . HIS A 1 102 ? 0.344 4.572 3.622 1.00 75.31 102 HIS A C 1
ATOM 828 O O . HIS A 1 102 ? -0.731 4.854 4.161 1.00 75.31 102 HIS A O 1
ATOM 834 N N . LEU A 1 103 ? 0.595 3.371 3.096 1.00 72.75 103 LEU A N 1
ATOM 835 C CA . LEU A 1 103 ? -0.321 2.237 3.217 1.00 72.75 103 LEU A CA 1
ATOM 836 C C . LEU A 1 103 ? -0.420 1.773 4.671 1.00 72.75 103 LEU A C 1
ATOM 838 O O . LEU A 1 103 ? -1.532 1.532 5.138 1.00 72.75 103 LEU A O 1
ATOM 842 N N . ASP A 1 104 ? 0.696 1.761 5.394 1.00 75.06 104 ASP A N 1
ATOM 843 C CA . ASP A 1 104 ? 0.757 1.366 6.801 1.00 75.06 104 ASP A CA 1
ATOM 844 C C . ASP A 1 104 ? -0.059 2.323 7.673 1.00 75.06 104 ASP A C 1
ATOM 846 O O . ASP A 1 104 ? -0.945 1.887 8.403 1.00 75.06 104 ASP A O 1
ATOM 850 N N . LYS A 1 105 ? 0.099 3.642 7.489 1.00 74.31 105 LYS A N 1
ATOM 851 C CA . LYS A 1 105 ? -0.726 4.657 8.178 1.00 74.31 105 LYS A CA 1
ATOM 852 C C . LYS A 1 105 ? -2.221 4.522 7.891 1.00 74.31 105 LYS A C 1
ATOM 854 O O . LYS A 1 105 ? -3.057 4.862 8.727 1.00 74.31 105 LYS A O 1
ATOM 859 N N . LEU A 1 106 ? -2.589 4.093 6.682 1.00 74.44 106 LEU A N 1
ATOM 860 C CA . LEU A 1 106 ? -3.989 3.822 6.343 1.00 74.44 106 LEU A CA 1
ATOM 861 C C . LEU A 1 106 ? -4.488 2.528 6.989 1.00 74.44 106 LEU A C 1
ATOM 863 O O . LEU A 1 106 ? -5.659 2.466 7.359 1.00 74.44 106 LEU A O 1
ATOM 867 N N . SER A 1 107 ? -3.628 1.518 7.100 1.00 75.25 107 SER A N 1
ATOM 868 C CA . SER A 1 107 ? -3.929 0.256 7.770 1.00 75.25 107 SER A CA 1
ATOM 869 C C . SER A 1 107 ? -4.128 0.458 9.271 1.00 75.25 107 SER A C 1
ATOM 871 O O . SER A 1 107 ? -5.126 -0.005 9.812 1.00 75.25 107 SER A O 1
ATOM 873 N N . GLU A 1 108 ? -3.254 1.226 9.922 1.00 81.44 108 GLU A N 1
ATOM 874 C CA . GLU A 1 108 ? -3.336 1.560 11.350 1.00 81.44 108 GLU A CA 1
ATOM 875 C C . GLU A 1 108 ? -4.652 2.276 11.683 1.00 81.44 108 GLU A C 1
ATOM 877 O O . GLU A 1 108 ? -5.409 1.831 12.541 1.00 81.44 108 GLU A O 1
ATOM 882 N N . LYS A 1 109 ? -5.024 3.298 10.898 1.00 74.00 109 LYS A N 1
ATOM 883 C CA . LYS A 1 109 ? -6.323 3.976 11.056 1.00 74.00 109 LYS A CA 1
ATOM 884 C C . LYS A 1 109 ? -7.525 3.041 10.922 1.00 74.00 109 LYS A C 1
ATOM 886 O O . LYS A 1 109 ? -8.560 3.298 11.531 1.00 74.00 109 LYS A O 1
ATOM 891 N N . ARG A 1 110 ? -7.442 2.018 10.066 1.00 77.25 110 ARG A N 1
ATOM 892 C CA . ARG A 1 110 ? -8.523 1.031 9.922 1.00 77.25 110 ARG A CA 1
ATOM 893 C C . ARG A 1 110 ? -8.583 0.117 11.136 1.00 77.25 110 ARG A C 1
ATOM 895 O O . ARG A 1 110 ? -9.674 -0.075 11.651 1.00 77.25 110 ARG A O 1
ATOM 902 N N . ALA A 1 111 ? -7.436 -0.349 11.622 1.00 78.88 111 ALA A N 1
ATOM 903 C CA . ALA A 1 111 ? -7.363 -1.168 12.826 1.00 78.88 111 ALA A CA 1
ATOM 904 C C . ALA A 1 111 ? -7.976 -0.447 14.041 1.00 78.88 111 ALA A C 1
ATOM 906 O O . ALA A 1 111 ? -8.803 -1.026 14.739 1.00 78.88 111 ALA A O 1
ATOM 907 N N . ASP A 1 112 ? -7.668 0.840 14.232 1.00 82.00 112 ASP A N 1
ATOM 908 C CA . ASP A 1 112 ? -8.258 1.642 15.314 1.00 82.00 112 ASP A CA 1
ATOM 909 C C . ASP A 1 112 ? -9.787 1.749 15.211 1.00 82.00 112 ASP A C 1
ATOM 911 O O . ASP A 1 112 ? -10.495 1.681 16.220 1.00 82.00 112 ASP A O 1
ATOM 915 N N . LEU A 1 113 ? -10.312 1.931 13.994 1.00 79.81 113 LEU A N 1
ATOM 916 C CA . LEU A 1 113 ? -11.755 1.984 13.752 1.00 79.81 113 LEU A CA 1
ATOM 917 C C . LEU A 1 113 ? -12.416 0.627 13.999 1.00 79.81 113 LEU A C 1
ATOM 919 O O . LEU A 1 113 ? -13.483 0.585 14.606 1.00 79.81 113 LEU A O 1
ATOM 923 N N . ASP A 1 114 ? -11.788 -0.464 13.566 1.00 85.06 114 ASP A N 1
ATOM 924 C CA . ASP A 1 114 ? -12.311 -1.819 13.744 1.00 85.06 114 ASP A CA 1
ATOM 925 C C . ASP A 1 114 ? -12.401 -2.183 15.232 1.00 85.06 114 ASP A C 1
ATOM 927 O O . ASP A 1 114 ? -13.426 -2.701 15.676 1.00 85.06 114 ASP A O 1
ATOM 931 N N . VAL A 1 115 ? -11.394 -1.814 16.033 1.00 85.25 115 VAL A N 1
ATOM 932 C CA . VAL A 1 115 ? -11.438 -1.977 17.496 1.00 85.25 115 VAL A CA 1
ATOM 933 C C . VAL A 1 115 ? -12.599 -1.184 18.098 1.00 85.25 115 VAL A C 1
ATOM 935 O O . VAL A 1 115 ? -13.370 -1.723 18.891 1.00 85.25 115 VAL A O 1
ATOM 938 N N . GLN A 1 116 ? -12.776 0.081 17.706 1.00 88.88 116 GLN A N 1
ATOM 939 C CA . GLN A 1 116 ? -13.873 0.909 18.221 1.00 88.88 116 GLN A CA 1
ATOM 940 C C . GLN A 1 116 ? -15.251 0.358 17.846 1.00 88.88 116 GLN A C 1
ATOM 942 O O . GLN A 1 116 ? -16.156 0.342 18.680 1.00 88.88 116 GLN A O 1
ATOM 947 N N . ILE A 1 117 ? -15.417 -0.108 16.607 1.00 85.88 117 ILE A N 1
ATOM 948 C CA . ILE A 1 117 ? -16.660 -0.729 16.145 1.00 85.88 117 ILE A CA 1
ATOM 949 C C . ILE A 1 117 ? -16.922 -2.020 16.920 1.00 85.88 117 ILE A C 1
ATOM 951 O O . ILE A 1 117 ? -18.058 -2.250 17.331 1.00 85.88 117 ILE A O 1
ATOM 955 N N . SER A 1 118 ? -15.892 -2.832 17.169 1.00 88.00 118 SER A N 1
ATOM 956 C CA . SER A 1 118 ? -16.012 -4.056 17.963 1.00 88.00 118 SER A CA 1
ATOM 957 C C . SER A 1 118 ? -16.490 -3.756 19.384 1.00 88.00 118 SER A C 1
ATOM 959 O O . SER A 1 118 ? -17.469 -4.348 19.829 1.00 88.00 118 SER A O 1
ATOM 961 N N . LEU A 1 119 ? -15.876 -2.781 20.063 1.00 89.75 119 LEU A N 1
ATOM 962 C CA . LEU A 1 119 ? -16.275 -2.371 21.415 1.00 89.75 119 LEU A CA 1
ATOM 963 C C . LEU A 1 119 ? -17.704 -1.817 21.457 1.00 89.75 119 LEU A C 1
ATOM 965 O O . LEU A 1 119 ? -18.469 -2.124 22.371 1.00 89.75 119 LEU A O 1
ATOM 969 N N . LEU A 1 120 ? -18.091 -1.010 20.465 1.00 90.50 120 LEU A N 1
ATOM 970 C CA . LEU A 1 120 ? -19.460 -0.505 20.372 1.00 90.50 120 LEU A CA 1
ATOM 971 C C . LEU A 1 120 ? -20.456 -1.652 20.156 1.00 90.50 120 LEU A C 1
ATOM 973 O O . LEU A 1 120 ? -21.492 -1.703 20.816 1.00 90.50 120 LEU A O 1
ATOM 977 N N . THR A 1 121 ? -20.123 -2.590 19.270 1.00 88.19 121 THR A N 1
ATOM 978 C CA . THR A 1 121 ? -20.952 -3.768 18.982 1.00 88.19 121 THR A CA 1
ATOM 979 C C . THR A 1 121 ? -21.105 -4.642 20.223 1.00 88.19 121 THR A C 1
ATOM 981 O O . THR A 1 121 ? -22.202 -5.106 20.512 1.00 88.19 121 THR A O 1
ATOM 984 N N . GLU A 1 122 ? -20.040 -4.823 21.003 1.00 89.94 122 GLU A N 1
ATOM 985 C CA . GLU A 1 122 ? -20.070 -5.566 22.263 1.00 89.94 122 GLU A CA 1
ATOM 986 C C . GLU A 1 122 ? -20.987 -4.901 23.303 1.00 89.94 122 GLU A C 1
ATOM 988 O O . GLU A 1 122 ? -21.798 -5.570 23.954 1.00 89.94 122 GLU A O 1
ATOM 993 N N . GLN A 1 123 ? -20.932 -3.570 23.420 1.00 89.88 123 GLN A N 1
ATOM 994 C CA . GLN A 1 123 ? -21.837 -2.813 24.287 1.00 89.88 123 GLN A CA 1
ATOM 995 C C . GLN A 1 123 ? -23.296 -2.937 23.841 1.00 89.88 123 GLN A C 1
ATOM 997 O O . GLN A 1 123 ? -24.176 -3.168 24.672 1.00 89.88 123 GLN A O 1
ATOM 1002 N N . GLU A 1 124 ? -23.570 -2.793 22.543 1.00 90.38 124 GLU A N 1
ATOM 1003 C CA . GLU A 1 124 ? -24.917 -2.942 21.985 1.00 90.38 124 GLU A CA 1
ATOM 1004 C C . GLU A 1 124 ? -25.447 -4.369 22.151 1.00 90.38 124 GLU A C 1
ATOM 1006 O O . GLU A 1 124 ? -26.606 -4.545 22.533 1.00 90.38 124 GLU A O 1
ATOM 1011 N N . LEU A 1 125 ? -24.596 -5.380 21.957 1.00 89.88 125 LEU A N 1
ATOM 1012 C CA . LEU A 1 125 ? -24.928 -6.784 22.173 1.00 89.88 125 LEU A CA 1
ATOM 1013 C C . LEU A 1 125 ? -25.266 -7.053 23.640 1.00 89.88 125 LEU A C 1
ATOM 1015 O O . LEU A 1 125 ? -26.293 -7.659 23.932 1.00 89.88 125 LEU A O 1
ATOM 1019 N N . THR A 1 126 ? -24.458 -6.544 24.571 1.00 86.44 126 THR A N 1
ATOM 1020 C CA . THR A 1 126 ? -24.733 -6.653 26.011 1.00 86.44 126 THR A CA 1
ATOM 1021 C C . THR A 1 126 ? -26.073 -6.011 26.358 1.00 86.44 126 THR A C 1
ATOM 1023 O O . THR A 1 126 ? -26.874 -6.580 27.100 1.00 86.44 126 THR A O 1
ATOM 1026 N N . ARG A 1 127 ? -26.367 -4.846 25.774 1.00 83.69 127 ARG A N 1
ATOM 1027 C CA . ARG A 1 127 ? -27.642 -4.147 25.969 1.00 83.69 127 ARG A CA 1
ATOM 1028 C C . ARG A 1 127 ? -28.821 -4.933 25.403 1.00 83.69 127 ARG A C 1
ATOM 1030 O O . ARG A 1 127 ? -29.880 -4.971 26.024 1.00 83.69 127 ARG A O 1
ATOM 1037 N N . LEU A 1 128 ? -28.642 -5.572 24.248 1.00 88.19 128 LEU A N 1
ATOM 1038 C CA . LEU A 1 128 ? -29.633 -6.469 23.658 1.00 88.19 128 LEU A CA 1
ATOM 1039 C C . 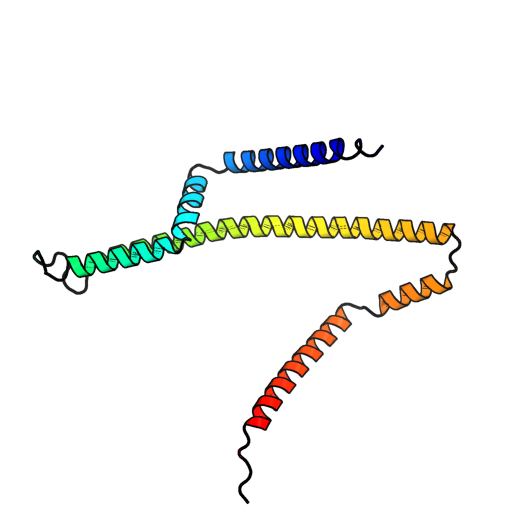LEU A 1 128 ? -29.876 -7.691 24.541 1.00 88.19 128 LEU A C 1
ATOM 1041 O O . LEU A 1 128 ? -31.033 -8.030 24.772 1.00 88.19 128 LEU A O 1
ATOM 1045 N N . ILE A 1 129 ? -28.824 -8.309 25.081 1.00 86.25 129 ILE A N 1
ATOM 1046 C CA . ILE A 1 129 ? -28.943 -9.429 26.023 1.00 86.25 129 ILE A CA 1
ATOM 1047 C C . ILE A 1 129 ? -29.729 -8.987 27.262 1.00 86.25 129 ILE A C 1
ATOM 1049 O O . ILE A 1 129 ? -30.706 -9.638 27.609 1.00 86.25 129 ILE A O 1
ATOM 1053 N N . GLN A 1 130 ? -29.391 -7.840 27.862 1.00 84.56 130 GLN A N 1
ATOM 1054 C CA . GLN A 1 130 ? -30.121 -7.285 29.011 1.00 84.56 130 GLN A CA 1
ATOM 1055 C C . GLN A 1 130 ? -31.597 -7.019 28.696 1.00 84.56 130 GLN A C 1
ATOM 1057 O O . GLN A 1 130 ? -32.474 -7.336 29.493 1.00 84.56 130 GLN A O 1
ATOM 1062 N N . LEU A 1 131 ? -31.899 -6.448 27.527 1.00 86.69 131 LEU A N 1
ATOM 1063 C CA . LEU A 1 131 ? -33.282 -6.229 27.098 1.00 86.69 131 LEU A CA 1
ATOM 1064 C C . LEU A 1 131 ? -34.028 -7.549 26.886 1.00 86.69 131 LEU A C 1
ATOM 1066 O O . LEU A 1 131 ? -35.200 -7.646 27.240 1.00 86.69 131 LEU A O 1
ATOM 1070 N N . THR A 1 132 ? -33.357 -8.555 26.329 1.00 85.50 132 THR A N 1
ATOM 1071 C CA . THR A 1 132 ? -33.941 -9.879 26.088 1.00 85.50 132 THR A CA 1
ATOM 1072 C C . THR A 1 132 ? -34.217 -10.596 27.407 1.00 85.50 132 THR A C 1
ATOM 1074 O O . THR A 1 132 ? -35.292 -11.165 27.567 1.00 85.50 132 THR A O 1
ATOM 1077 N N . ASP A 1 133 ? -33.308 -10.488 28.376 1.00 80.75 133 ASP A N 1
ATOM 1078 C CA . ASP A 1 133 ? -33.478 -11.017 29.730 1.00 80.75 133 ASP A CA 1
ATOM 1079 C C . ASP A 1 133 ? -34.647 -10.329 30.459 1.00 80.75 133 ASP A C 1
ATOM 1081 O O . ASP A 1 133 ? -35.561 -10.986 30.956 1.00 80.75 133 ASP A O 1
ATOM 1085 N N . LEU A 1 134 ? -34.733 -8.994 30.393 1.00 82.75 134 LEU A N 1
ATOM 1086 C CA . LEU A 1 134 ? -35.882 -8.251 30.925 1.00 82.75 134 LEU A CA 1
ATOM 1087 C C . LEU A 1 134 ? -37.210 -8.686 30.283 1.00 82.75 134 LEU A C 1
ATOM 1089 O O . LEU A 1 134 ? -38.222 -8.782 30.978 1.00 82.75 134 LEU A O 1
ATOM 1093 N N . ILE A 1 135 ? -37.227 -8.957 28.973 1.00 84.31 135 ILE A N 1
ATOM 1094 C CA . ILE A 1 135 ? -38.408 -9.469 28.262 1.00 84.31 135 ILE A CA 1
ATOM 1095 C C . ILE A 1 135 ? -38.752 -10.894 28.724 1.00 84.31 135 ILE A C 1
ATOM 1097 O O . ILE A 1 135 ? -39.927 -11.169 28.985 1.00 84.31 135 ILE A O 1
ATOM 1101 N N . ALA A 1 136 ? -37.760 -11.777 28.870 1.00 81.00 136 ALA A N 1
ATOM 1102 C CA . ALA A 1 136 ? -37.940 -13.152 29.339 1.00 81.00 136 ALA A CA 1
ATOM 1103 C C . ALA A 1 136 ? -38.525 -13.194 30.761 1.00 81.00 136 ALA A C 1
ATOM 1105 O O . ALA A 1 136 ? -39.516 -13.891 31.000 1.00 81.00 136 ALA A O 1
ATOM 1106 N N . GLN A 1 137 ? -38.002 -12.359 31.667 1.00 77.62 137 GLN A N 1
ATOM 1107 C CA . GLN A 1 137 ? -38.526 -12.183 33.025 1.00 77.62 137 GLN A CA 1
ATOM 1108 C C . GLN A 1 137 ? -39.981 -11.691 33.012 1.00 77.62 137 GLN A C 1
ATOM 1110 O O . GLN A 1 137 ? -40.827 -12.192 33.756 1.00 77.62 137 GLN A O 1
ATOM 1115 N N . ARG A 1 138 ? -40.317 -10.740 32.129 1.00 81.44 138 ARG A N 1
ATOM 1116 C CA . ARG A 1 138 ? -41.680 -10.189 31.999 1.00 81.44 138 ARG A CA 1
ATOM 1117 C C . ARG A 1 138 ? -42.691 -11.199 31.450 1.00 81.44 138 ARG A C 1
ATOM 1119 O O . ARG A 1 138 ? -43.873 -11.100 31.783 1.00 81.44 138 ARG A O 1
ATOM 1126 N N . LEU A 1 139 ? -42.240 -12.118 30.599 1.00 80.88 139 LEU A N 1
ATOM 1127 C CA . LEU A 1 139 ? -43.040 -13.193 30.003 1.00 80.88 139 LEU A CA 1
ATOM 1128 C C . LEU A 1 139 ? -43.145 -14.435 30.902 1.00 80.88 139 LEU A C 1
ATOM 1130 O O . LEU A 1 139 ? -43.849 -15.369 30.529 1.00 80.88 139 LEU A O 1
ATOM 1134 N N . GLN A 1 140 ? -42.491 -14.438 32.073 1.00 71.62 140 GLN A N 1
ATOM 1135 C 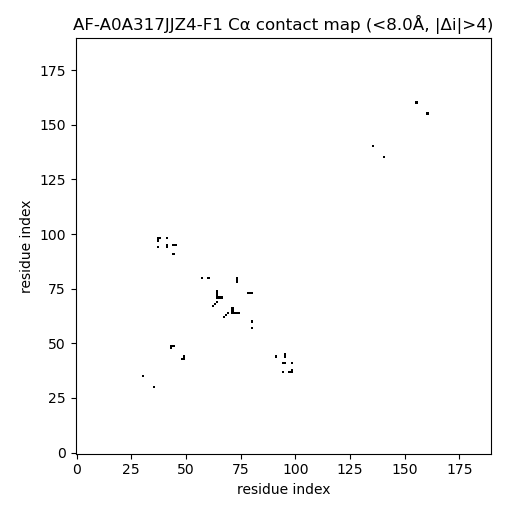CA . GLN A 1 140 ? -42.420 -15.588 32.985 1.00 71.62 140 GLN A CA 1
ATOM 1136 C C . GLN A 1 140 ? -41.949 -16.871 32.283 1.00 71.62 140 GLN A C 1
ATOM 1138 O O . GLN A 1 140 ? -42.420 -17.969 32.586 1.00 71.62 140 GLN A O 1
ATOM 1143 N N . VAL A 1 141 ? -41.014 -16.736 31.335 1.00 63.91 141 VAL A N 1
ATOM 1144 C CA . VAL A 1 141 ? -40.332 -17.897 30.756 1.00 63.91 141 VAL A CA 1
ATOM 1145 C C . VAL A 1 141 ? -39.568 -18.566 31.899 1.00 63.91 141 VAL A C 1
ATOM 1147 O O . VAL A 1 141 ? -38.762 -17.928 32.571 1.00 63.91 141 VAL A O 1
ATOM 1150 N N . SER A 1 142 ? -39.918 -19.813 32.204 1.00 55.59 142 SER A N 1
ATOM 1151 C CA . SER A 1 142 ? -39.463 -20.524 33.401 1.00 55.59 142 SER A CA 1
ATOM 1152 C C . SER A 1 142 ? -37.933 -20.660 33.421 1.00 55.59 142 SER A C 1
ATOM 1154 O O . SER A 1 142 ? -37.335 -20.992 32.398 1.00 55.59 142 SER A O 1
ATOM 1156 N N . SER A 1 143 ? -37.309 -20.413 34.581 1.00 55.06 143 SER A N 1
ATOM 1157 C CA . SER A 1 143 ? -35.845 -20.323 34.760 1.00 55.06 143 SER A CA 1
ATOM 1158 C C . SER A 1 143 ? -35.067 -21.591 34.386 1.00 55.06 143 SER A C 1
ATOM 1160 O O . SER A 1 143 ? -33.865 -21.522 34.172 1.00 55.06 143 SER A O 1
ATOM 1162 N N . ASP A 1 144 ? -35.759 -22.717 34.218 1.00 54.50 144 ASP A N 1
ATOM 1163 C CA . ASP A 1 144 ? -35.197 -24.026 33.861 1.00 54.50 144 ASP A CA 1
ATOM 1164 C C . ASP A 1 144 ? -34.482 -24.040 32.489 1.00 54.50 144 ASP A C 1
ATOM 1166 O O . ASP A 1 144 ? -33.602 -24.863 32.246 1.00 54.50 144 ASP A O 1
ATOM 1170 N N . GLN A 1 145 ? -34.830 -23.119 31.576 1.00 54.53 145 GLN A N 1
ATOM 1171 C CA . GLN A 1 145 ? -34.123 -22.946 30.293 1.00 54.53 145 GLN A CA 1
ATOM 1172 C C . GLN A 1 145 ? -33.011 -21.887 30.339 1.00 54.53 145 GLN A C 1
ATOM 1174 O O . GLN A 1 145 ? -32.140 -21.878 29.470 1.00 54.53 145 GLN A O 1
ATOM 1179 N N . VAL A 1 146 ? -33.023 -21.002 31.339 1.00 56.06 146 VAL A N 1
ATOM 1180 C CA . VAL A 1 146 ? -31.997 -19.963 31.522 1.00 56.06 146 VAL A CA 1
ATOM 1181 C C . VAL A 1 146 ? -30.741 -20.577 32.150 1.00 56.06 146 VAL A C 1
ATOM 1183 O O . VAL A 1 146 ? -29.643 -20.308 31.669 1.00 56.06 146 VAL A O 1
ATOM 1186 N N . ASP A 1 147 ? -30.908 -21.506 33.099 1.00 55.75 147 ASP A N 1
ATOM 1187 C CA . ASP A 1 147 ? -29.806 -22.274 33.702 1.00 55.75 147 ASP A CA 1
ATOM 1188 C C . ASP A 1 147 ? -29.060 -23.145 32.666 1.00 55.75 147 ASP A C 1
ATOM 1190 O O . ASP A 1 147 ? -27.836 -23.276 32.717 1.00 55.75 147 ASP A O 1
ATOM 1194 N N . GLN A 1 148 ? -29.768 -23.691 31.665 1.00 54.47 148 GLN A N 1
ATOM 1195 C CA . GLN A 1 148 ? -29.145 -24.450 30.566 1.00 54.47 148 GLN A CA 1
ATOM 1196 C C . GLN A 1 148 ? -28.305 -23.557 29.636 1.00 54.47 148 GLN A C 1
ATOM 1198 O O . GLN A 1 148 ? -27.252 -23.977 29.160 1.00 54.47 148 GLN A O 1
ATOM 1203 N N . LEU A 1 149 ? -28.733 -22.313 29.393 1.00 55.88 149 LEU A N 1
ATOM 1204 C CA . LEU A 1 149 ? -27.979 -21.346 28.585 1.00 55.88 149 LEU A CA 1
ATOM 1205 C C . LEU A 1 149 ? -26.726 -20.838 29.310 1.00 55.88 149 LEU A C 1
ATOM 1207 O O . LEU A 1 149 ? -25.714 -20.570 28.662 1.00 55.88 149 LEU A O 1
ATOM 1211 N N . GLU A 1 150 ? -26.780 -20.715 30.636 1.00 55.56 150 GLU A N 1
ATOM 1212 C CA . GLU A 1 150 ? -25.646 -20.298 31.463 1.00 55.56 150 GLU A CA 1
ATOM 1213 C C . GLU A 1 150 ? -24.586 -21.410 31.572 1.00 55.56 150 GLU A C 1
ATOM 1215 O O . GLU A 1 150 ? -23.393 -21.131 31.440 1.00 55.56 150 GLU A O 1
ATOM 1220 N N . GLN A 1 151 ? -25.010 -22.680 31.658 1.00 52.41 151 GLN A N 1
ATOM 1221 C CA . GLN A 1 151 ? -24.114 -23.841 31.552 1.00 52.41 151 GLN A CA 1
ATOM 1222 C C . GLN A 1 151 ? -23.456 -23.964 30.169 1.00 52.41 151 GLN A C 1
ATOM 1224 O O . GLN A 1 151 ? -22.244 -24.151 30.097 1.00 52.41 151 GLN A O 1
ATOM 1229 N N . MET A 1 152 ? -24.198 -23.763 29.070 1.00 53.06 152 MET A N 1
ATOM 1230 C CA . MET A 1 152 ? -23.612 -23.774 27.716 1.00 53.06 152 MET A CA 1
ATOM 1231 C C . MET A 1 152 ? -22.604 -22.636 27.484 1.00 53.06 152 MET A C 1
ATOM 1233 O O . MET A 1 152 ? -21.726 -22.758 26.635 1.00 53.06 152 MET A O 1
ATOM 1237 N N . LYS A 1 153 ? -22.711 -21.523 28.220 1.00 52.53 153 LYS A N 1
ATOM 1238 C CA . LYS A 1 153 ? -21.762 -20.402 28.143 1.00 52.53 153 LYS A CA 1
ATOM 1239 C C . LYS A 1 153 ? -20.446 -20.683 28.875 1.00 52.53 153 LYS A C 1
ATOM 1241 O O . LYS A 1 153 ? -19.425 -20.133 28.475 1.00 52.53 153 LYS A O 1
ATOM 1246 N N . GLY A 1 154 ? -20.478 -21.508 29.925 1.00 51.84 154 GLY A N 1
ATOM 1247 C CA . GLY A 1 154 ? -19.294 -21.920 30.688 1.00 51.84 154 GLY A CA 1
ATOM 1248 C C . GLY A 1 154 ? -18.475 -23.028 30.020 1.00 51.84 154 GLY A C 1
ATOM 1249 O O . GLY A 1 154 ? -17.284 -23.132 30.271 1.00 51.84 154 GLY A O 1
ATOM 1250 N N . GLU A 1 155 ? -19.079 -23.825 29.134 1.00 49.72 155 GLU A N 1
ATOM 1251 C CA . GLU A 1 155 ? -18.394 -24.919 28.418 1.00 49.72 155 GLU A CA 1
ATOM 1252 C C . GLU A 1 155 ? -17.591 -24.460 27.185 1.00 49.72 155 GLU A C 1
ATOM 1254 O O . GLU A 1 155 ? -16.845 -25.241 26.599 1.00 49.72 155 GLU A O 1
ATOM 1259 N N . ILE A 1 156 ? -17.714 -23.188 26.793 1.00 53.50 156 ILE A N 1
ATOM 1260 C CA . ILE A 1 156 ? -17.006 -22.591 25.651 1.00 53.50 156 ILE A CA 1
ATOM 1261 C C . ILE A 1 156 ? -15.986 -21.576 26.184 1.00 53.50 156 ILE A C 1
ATOM 1263 O O . ILE A 1 156 ? -16.011 -20.392 25.845 1.00 53.50 156 ILE A O 1
ATOM 1267 N N . GLU A 1 157 ? -15.105 -22.024 27.075 1.00 56.28 157 GLU A N 1
ATOM 1268 C CA . GLU A 1 157 ? -13.957 -21.236 27.514 1.00 56.28 157 GLU A CA 1
ATOM 1269 C C . GLU A 1 157 ? -12.959 -21.130 26.335 1.00 56.28 157 GLU A C 1
ATOM 1271 O O . GLU A 1 157 ? -12.515 -22.155 25.803 1.00 56.28 157 GLU A O 1
ATOM 1276 N N . PRO A 1 158 ? -12.609 -19.914 25.862 1.00 56.44 158 PRO A N 1
ATOM 1277 C CA . PRO A 1 158 ? -11.739 -19.715 24.694 1.00 56.44 158 PRO A CA 1
ATO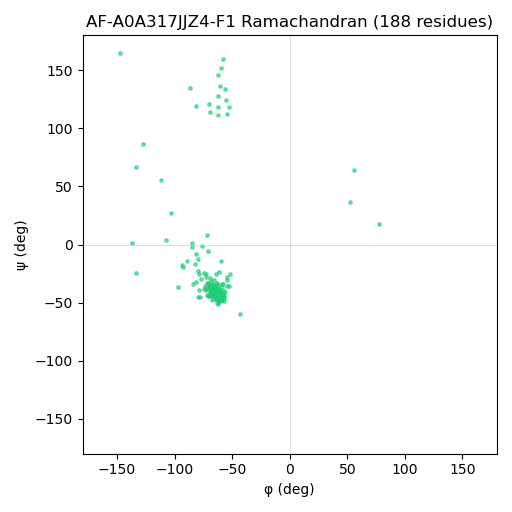M 1278 C C . PRO A 1 158 ? -10.386 -20.430 24.799 1.00 56.44 158 PRO A C 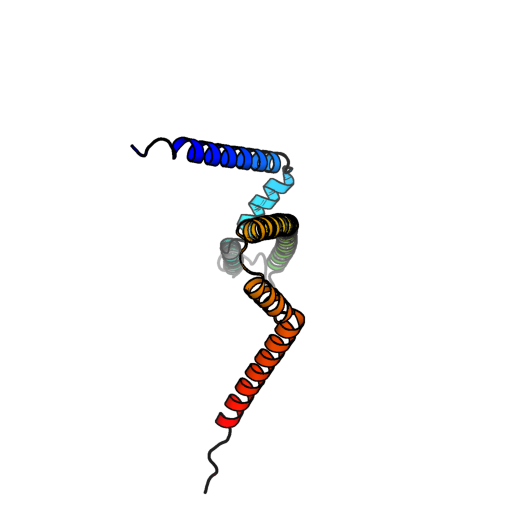1
ATOM 1280 O O . PRO A 1 158 ? -9.792 -20.805 23.790 1.00 56.44 158 PRO A O 1
ATOM 1283 N N . GLU A 1 159 ? -9.914 -20.629 26.026 1.00 57.97 159 GLU A N 1
ATOM 1284 C CA . GLU A 1 159 ? -8.691 -21.351 26.359 1.00 57.97 159 GLU A CA 1
ATOM 1285 C C . GLU A 1 159 ? -8.781 -22.863 26.094 1.00 57.97 159 GLU A C 1
ATOM 1287 O O . GLU A 1 159 ? -7.823 -23.436 25.575 1.00 57.97 159 GLU A O 1
ATOM 1292 N N . THR A 1 160 ? -9.936 -23.503 26.311 1.00 58.44 160 THR A N 1
ATOM 1293 C CA . THR A 1 160 ? -10.149 -24.914 25.933 1.00 58.44 160 THR A CA 1
ATOM 1294 C C . THR A 1 160 ? -10.190 -25.087 24.413 1.00 58.44 160 THR A C 1
ATOM 1296 O O . THR A 1 160 ? -9.636 -26.047 23.881 1.00 58.44 160 THR A O 1
ATOM 1299 N N . LEU A 1 161 ? -10.777 -24.122 23.692 1.00 60.09 161 LEU A N 1
ATOM 1300 C CA . LEU A 1 161 ? -10.821 -24.140 22.226 1.00 60.09 161 LEU A CA 1
ATOM 1301 C C . LEU A 1 161 ? -9.439 -23.944 21.589 1.00 60.09 161 LEU A C 1
ATOM 1303 O O . LEU A 1 161 ? -9.139 -24.586 20.587 1.00 60.09 161 LEU A O 1
ATOM 1307 N N . LEU A 1 162 ? -8.591 -23.085 22.161 1.00 62.38 162 LEU A N 1
ATOM 1308 C CA . LEU A 1 162 ? -7.222 -22.869 21.679 1.00 62.38 162 LEU A CA 1
ATOM 1309 C C . LEU A 1 162 ? -6.369 -24.134 21.812 1.00 62.38 162 LEU A C 1
ATOM 1311 O O . LEU A 1 162 ? -5.706 -24.514 20.850 1.00 62.38 162 LEU A O 1
ATOM 1315 N N . HIS A 1 163 ? -6.457 -24.819 22.954 1.00 63.66 163 HIS A N 1
ATOM 1316 C CA . HIS A 1 163 ? -5.770 -26.093 23.159 1.00 63.66 163 HIS A CA 1
ATOM 1317 C C . HIS A 1 163 ? -6.274 -27.186 22.214 1.00 63.66 163 HIS A C 1
ATOM 1319 O O . HIS A 1 163 ? -5.469 -27.909 21.639 1.00 63.66 163 HIS A O 1
ATOM 1325 N N . GLN A 1 164 ? -7.586 -27.268 21.984 1.00 67.62 164 GLN A N 1
ATOM 1326 C CA . GLN A 1 164 ? -8.148 -28.290 21.104 1.00 67.62 164 GLN A CA 1
ATOM 1327 C C . GLN A 1 164 ? -7.818 -28.057 19.622 1.00 67.62 164 GLN A C 1
ATOM 1329 O O . GLN A 1 164 ? -7.605 -29.016 18.884 1.00 67.62 164 GLN A O 1
ATOM 1334 N N . ILE A 1 165 ? -7.721 -26.795 19.190 1.00 71.00 165 ILE A N 1
ATOM 1335 C CA . ILE A 1 165 ? -7.242 -26.451 17.845 1.00 71.00 165 ILE A CA 1
ATOM 1336 C C . ILE A 1 165 ? -5.751 -26.784 17.707 1.00 71.00 165 ILE A C 1
ATOM 1338 O O . ILE A 1 165 ? -5.360 -27.345 16.687 1.00 71.00 165 ILE A O 1
ATOM 1342 N N . GLU A 1 166 ? -4.924 -26.475 18.711 1.00 73.12 166 GLU A N 1
ATOM 1343 C CA . GLU A 1 166 ? -3.491 -26.796 18.687 1.00 73.12 166 GLU A CA 1
ATOM 1344 C C . GLU A 1 166 ? -3.261 -28.315 18.638 1.00 73.12 166 GLU A C 1
ATOM 1346 O O . GLU A 1 166 ? -2.539 -28.797 17.762 1.00 73.12 166 GLU A O 1
ATOM 1351 N N . ASP A 1 167 ? -3.980 -29.078 19.463 1.00 74.81 167 ASP A N 1
ATOM 1352 C CA . ASP A 1 167 ? -3.923 -30.541 19.479 1.00 74.81 167 ASP A CA 1
ATOM 1353 C C . ASP A 1 167 ? -4.391 -31.160 18.149 1.00 74.81 167 ASP A C 1
ATOM 1355 O O . ASP A 1 167 ? -3.731 -32.061 17.630 1.00 74.81 167 ASP A O 1
ATOM 1359 N N . GLU A 1 168 ? -5.479 -30.667 17.541 1.00 75.88 168 GLU A N 1
ATOM 1360 C CA . GLU A 1 168 ? -5.922 -31.142 16.221 1.00 75.88 168 GLU A CA 1
ATOM 1361 C C . GLU A 1 168 ? -4.930 -30.783 15.108 1.00 75.88 168 GLU A C 1
ATOM 1363 O O . GLU A 1 168 ? -4.693 -31.603 14.218 1.00 75.88 168 GLU A O 1
ATOM 1368 N N . THR A 1 169 ? -4.306 -29.600 15.152 1.00 70.31 169 THR A N 1
ATOM 1369 C CA . THR A 1 169 ? -3.291 -29.222 14.155 1.00 70.31 169 THR A CA 1
ATOM 1370 C C . THR A 1 169 ? -2.019 -30.061 14.258 1.00 70.31 169 THR A C 1
ATOM 1372 O O . THR A 1 169 ? -1.495 -30.477 13.224 1.00 70.31 169 THR A O 1
ATOM 1375 N N . LEU A 1 170 ? -1.564 -30.383 15.472 1.00 69.56 170 LEU A N 1
ATOM 1376 C CA . LEU A 1 170 ? -0.402 -31.247 15.697 1.00 69.56 170 LEU A CA 1
ATOM 1377 C C . LEU A 1 170 ? -0.674 -32.686 15.241 1.00 69.56 170 LEU A C 1
ATOM 1379 O O . LEU A 1 170 ? 0.160 -33.293 14.569 1.00 69.56 170 LEU A O 1
ATOM 1383 N N . ASN A 1 171 ? -1.871 -33.208 15.520 1.00 71.81 171 ASN A N 1
ATOM 1384 C CA . ASN A 1 171 ? -2.260 -34.551 15.090 1.00 71.81 171 ASN A CA 1
ATOM 1385 C C . ASN A 1 171 ? -2.376 -34.650 13.555 1.00 71.81 171 ASN A C 1
ATOM 1387 O O . ASN A 1 171 ? -2.013 -35.666 12.965 1.00 71.81 171 ASN A O 1
ATOM 1391 N N . PHE A 1 172 ? -2.821 -33.576 12.890 1.00 67.88 172 PHE A N 1
ATOM 1392 C CA . PHE A 1 172 ? -2.880 -33.500 11.427 1.00 67.88 172 PHE A CA 1
ATOM 1393 C C . PHE A 1 172 ? -1.479 -33.444 10.787 1.00 67.88 172 PHE A C 1
ATOM 1395 O O . PHE A 1 172 ? -1.249 -34.038 9.727 1.00 67.88 172 PHE A O 1
ATOM 1402 N N . GLU A 1 173 ? -0.515 -32.766 11.422 1.00 63.56 173 GLU A N 1
ATOM 1403 C CA . GLU A 1 173 ? 0.885 -32.750 10.977 1.00 63.56 173 GLU A CA 1
ATOM 1404 C C . GLU A 1 173 ? 1.569 -34.120 11.157 1.00 63.56 173 GLU A C 1
ATOM 1406 O O . GLU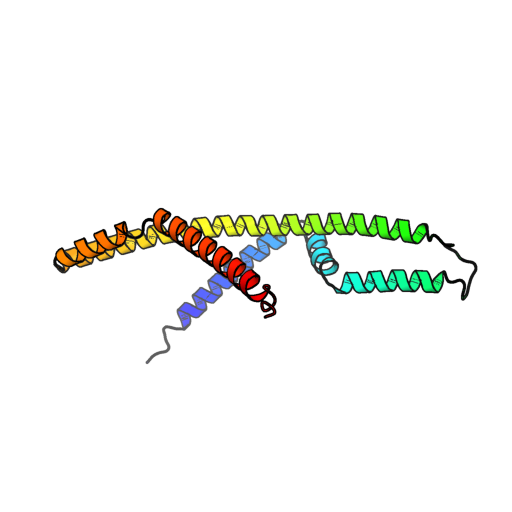 A 1 173 ? 2.259 -34.579 10.234 1.00 63.56 173 GLU A O 1
ATOM 1411 N N . ASP A 1 174 ? 1.316 -34.820 12.266 1.00 59.94 174 ASP A N 1
ATOM 1412 C CA . ASP A 1 174 ? 1.845 -36.167 12.534 1.00 59.94 174 ASP A CA 1
ATOM 1413 C C . ASP A 1 174 ? 1.233 -37.238 11.608 1.00 59.94 174 ASP A C 1
ATOM 1415 O O . ASP A 1 174 ? 1.952 -38.067 11.039 1.00 59.94 174 ASP A O 1
ATOM 1419 N N . GLU A 1 175 ? -0.075 -37.182 11.337 1.00 60.69 175 GLU A N 1
ATOM 1420 C CA . GLU A 1 175 ? -0.732 -38.106 10.403 1.00 60.69 175 GLU A CA 1
ATOM 1421 C C . GLU A 1 175 ? -0.232 -37.884 8.960 1.00 60.69 175 GLU A C 1
ATOM 1423 O O . GLU A 1 175 ? 0.033 -38.835 8.213 1.00 60.69 175 GLU A O 1
ATOM 1428 N N . SER A 1 176 ? 0.020 -36.629 8.568 1.00 59.09 176 SER A N 1
ATOM 1429 C CA . SER A 1 176 ? 0.579 -36.292 7.250 1.00 59.09 176 SER A CA 1
ATOM 1430 C C . SER A 1 176 ? 2.043 -36.730 7.064 1.00 59.09 176 SER A C 1
ATOM 1432 O O . SER A 1 176 ? 2.468 -37.035 5.940 1.00 59.09 176 SER A O 1
ATOM 1434 N N . THR A 1 177 ? 2.825 -36.801 8.145 1.00 58.03 177 THR A N 1
ATOM 1435 C CA . THR A 1 177 ? 4.226 -37.246 8.110 1.00 58.03 177 THR A CA 1
ATOM 1436 C C . THR A 1 177 ? 4.358 -38.766 8.171 1.00 58.03 177 THR A C 1
ATOM 1438 O O . THR A 1 177 ? 5.227 -39.310 7.477 1.00 58.03 177 THR A O 1
ATOM 1441 N N . ASP A 1 178 ? 3.471 -39.467 8.882 1.00 57.69 178 ASP A N 1
ATOM 1442 C CA . ASP A 1 178 ? 3.479 -40.934 8.938 1.00 57.69 178 ASP A CA 1
ATOM 1443 C C . ASP A 1 178 ? 2.944 -41.567 7.640 1.00 57.69 178 ASP A C 1
ATOM 1445 O O . ASP A 1 178 ? 3.554 -42.486 7.080 1.00 57.69 178 ASP A O 1
ATOM 1449 N N . THR A 1 179 ? 1.907 -40.973 7.033 1.00 58.28 179 THR A N 1
ATOM 1450 C CA . THR A 1 179 ? 1.382 -41.411 5.722 1.00 58.28 179 THR A CA 1
ATOM 1451 C C . THR A 1 179 ? 2.454 -41.319 4.624 1.00 58.28 179 THR A C 1
ATOM 1453 O O . THR A 1 179 ? 2.584 -42.201 3.773 1.00 58.28 179 THR A O 1
ATOM 1456 N N . LYS A 1 180 ? 3.312 -40.291 4.680 1.00 56.06 180 LYS A N 1
ATOM 1457 C CA . LYS A 1 180 ? 4.405 -40.061 3.716 1.00 56.06 180 LYS A CA 1
ATOM 1458 C C . LYS A 1 180 ? 5.646 -40.930 3.964 1.00 56.06 180 LYS A C 1
ATOM 1460 O O . LYS A 1 180 ? 6.545 -40.959 3.114 1.00 56.06 180 LYS A O 1
ATOM 1465 N N . LYS A 1 181 ? 5.729 -41.594 5.123 1.00 54.34 181 LYS A N 1
ATOM 1466 C CA . LYS A 1 181 ? 6.805 -42.521 5.510 1.00 54.34 181 LYS A CA 1
ATOM 1467 C C . LYS A 1 181 ? 6.414 -43.975 5.245 1.00 54.34 181 LYS A C 1
ATOM 1469 O O . LYS A 1 181 ? 7.261 -44.733 4.774 1.00 54.34 181 LYS A O 1
ATOM 1474 N N . SER A 1 182 ? 5.143 -44.325 5.454 1.00 55.06 182 SER A N 1
ATOM 1475 C CA . SER A 1 182 ? 4.567 -45.631 5.102 1.00 55.06 182 SER A CA 1
ATOM 1476 C C . SER A 1 182 ? 4.685 -45.924 3.598 1.00 55.06 182 SER A C 1
ATOM 1478 O O . SER A 1 182 ? 5.151 -46.992 3.208 1.00 55.06 182 SER A O 1
ATOM 1480 N N . ASP A 1 183 ? 4.430 -44.922 2.748 1.00 58.69 183 ASP A N 1
ATOM 1481 C CA . ASP A 1 183 ? 4.507 -45.044 1.280 1.00 58.69 183 ASP A CA 1
ATOM 1482 C C . ASP A 1 183 ? 5.954 -45.049 0.720 1.00 58.69 183 ASP A C 1
ATOM 1484 O O . ASP A 1 183 ? 6.182 -45.171 -0.483 1.00 58.69 183 ASP A O 1
ATOM 1488 N N . ARG A 1 184 ? 6.974 -44.914 1.586 1.00 56.75 184 ARG A N 1
ATOM 1489 C CA . ARG A 1 184 ? 8.404 -44.953 1.213 1.00 56.75 184 ARG A CA 1
ATOM 1490 C C . ARG A 1 184 ? 9.142 -46.219 1.642 1.00 56.75 184 ARG A C 1
ATOM 1492 O O . ARG A 1 184 ? 10.356 -46.288 1.432 1.00 56.75 184 ARG A O 1
ATOM 1499 N N . LEU A 1 185 ? 8.479 -47.217 2.232 1.00 58.66 185 LEU A N 1
ATOM 1500 C CA . LEU A 1 185 ? 9.131 -48.513 2.425 1.00 58.66 185 LEU A CA 1
ATOM 1501 C C . LEU A 1 185 ? 9.060 -49.330 1.125 1.00 58.66 185 LEU A C 1
ATOM 1503 O O . LEU A 1 185 ? 7.961 -49.652 0.674 1.00 58.66 185 LEU A O 1
ATOM 1507 N N . PRO A 1 186 ? 10.203 -49.704 0.515 1.00 58.91 186 PRO A N 1
ATOM 1508 C CA . PRO A 1 186 ? 10.183 -50.609 -0.624 1.00 58.91 186 PRO A CA 1
ATOM 1509 C C . PRO A 1 186 ? 9.592 -51.961 -0.193 1.00 58.91 186 PRO A C 1
ATOM 1511 O O . PRO A 1 186 ? 9.815 -52.386 0.949 1.00 58.91 186 PRO A O 1
ATOM 1514 N N . PRO A 1 187 ? 8.859 -52.657 -1.082 1.00 55.97 187 PRO A N 1
ATOM 1515 C CA . PRO A 1 187 ? 8.319 -53.972 -0.774 1.00 55.97 187 PRO A CA 1
ATOM 1516 C C . PRO A 1 187 ? 9.465 -54.884 -0.340 1.00 55.97 187 PRO A C 1
ATOM 1518 O O . PRO A 1 187 ? 10.465 -55.017 -1.050 1.00 55.97 187 PRO A O 1
ATOM 1521 N N . LYS A 1 188 ? 9.336 -55.479 0.853 1.00 56.47 188 LYS A N 1
ATOM 1522 C CA . LYS A 1 188 ? 10.276 -56.488 1.345 1.00 56.47 188 LYS A CA 1
ATOM 1523 C C . LYS A 1 188 ? 10.375 -57.586 0.288 1.00 56.47 188 LYS A C 1
ATOM 1525 O O . LYS A 1 188 ? 9.398 -58.289 0.038 1.00 56.47 188 LYS A O 1
ATOM 1530 N N . ALA A 1 189 ? 11.543 -57.685 -0.341 1.00 49.44 189 ALA A N 1
ATOM 1531 C CA . ALA A 1 189 ? 11.879 -58.804 -1.200 1.00 49.44 189 ALA A CA 1
ATOM 1532 C C . ALA A 1 189 ? 11.870 -60.083 -0.352 1.00 49.44 189 ALA A C 1
ATOM 1534 O O . ALA A 1 189 ? 12.455 -60.116 0.734 1.00 49.44 189 ALA A O 1
ATOM 1535 N N . VAL A 1 190 ? 11.122 -61.064 -0.855 1.00 49.38 190 VAL A N 1
ATOM 1536 C CA . VAL A 1 190 ? 11.065 -62.465 -0.417 1.00 49.38 190 VAL A CA 1
ATOM 1537 C C . VAL A 1 190 ? 12.451 -63.098 -0.463 1.00 49.38 190 VAL A C 1
ATOM 1539 O O . VAL A 1 190 ? 13.198 -62.782 -1.418 1.00 49.38 190 VAL A O 1
#

pLDDT: mean 71.9, std 12.85, range [44.78, 93.62]

Foldseek 3Di:
DPDPPPVVVVVVVVVVVVVVVVVVVVVVVPDDPVVVVLVVVLVVLPDPVVVVVLVVVVVVLCVVQVCPDDPRPQPPVRPVNVVVVVVVVVVSVVSVVVSVVVVVVVVVVVVVVVVVVVVVVVVVVVVVVVVVVVVCVVVPVDCPVVVVVVVVVVVPDVVVVVVVVVVVVVVVVVVVVVVVVVVPDDPPDD

Solvent-accessible surface area (backbone atoms only — not comparable to full-atom values): 10896 Å² total; per-residue (Å²): 143,88,76,76,75,59,61,62,53,54,52,51,52,53,49,50,52,50,53,53,50,51,52,50,48,51,54,61,68,68,50,50,76,67,54,56,51,50,56,54,51,40,62,50,66,75,30,74,65,45,57,56,51,52,53,47,51,53,53,49,50,50,58,62,40,65,50,81,85,53,82,54,85,50,54,91,88,31,65,65,60,52,51,54,51,51,54,50,49,52,53,50,50,55,50,50,51,57,49,45,56,55,51,49,58,54,49,51,56,46,52,59,48,51,53,51,50,50,54,50,49,50,52,52,48,52,50,49,50,52,52,50,49,54,48,38,62,74,68,62,60,63,64,79,61,54,56,54,54,54,52,60,60,66,75,63,46,69,68,61,54,50,52,51,52,51,53,52,52,51,52,52,52,51,53,57,53,50,58,64,49,64,78,65,60,76,80,81,79,128

Mean predicted aligned error: 17.9 Å